Protein 7KD3 (pdb70)

Foldseek 3Di:
DDVVVVVVCVQQVPPCSLVVLVVLVVHKDFLVVVCVVVVPDDSVVVVVSVVSNVVVQQKDWDWDVDVPITIIIHGDPNVVVCVVVSVVCCVVVVVVVDD/DVCPVVVVVCVQQVPVCRLVLLVVQVVHKAFLVVSCVVPDPADSVRSVVSLVSNVVVPQWDFPVDTTIIHGDPVVNVCVVVSVVVVVVVVVVVVVD

Solvent-accessible surface area: 11214 Å² total

Radius of gyration: 18.03 Å; Cα contacts (8 Å, |Δi|>4): 237; chains: 2; bounding box: 34×42×60 Å

Secondary structure (DSSP, 8-state):
----HHHHHHHHTSTTHHHHHHHHTTSEE-HHHHHHHSTTS-HHHHHHHHHHHHHTTSEEEEEE-SSS-EEEEEE-HHHHTTHHHHHH--HHHHHHH--/--SHHHHHHHHHH-STTHHHHHHHHTT--B-HHHHHHHS-S--HHHHHHHHHHHHHHTSEE-------BEE-HHHHTTHHHHHHHHHHHHHHHHT-

Nearest PDB structures (foldseek):
  7kd3-assembly1_A  TM=1.010E+00  e=4.255E-16  Clostridioides difficile R20291
  2hzt-assembly1_B  TM=9.555E-01  e=7.968E-10  Bacillus subtilis
  4a5m-assembly1_B  TM=9.770E-01  e=1.409E-09  Bacillus subtilis
  4a5n-assembly2_D  TM=9.222E-01  e=8.489E-10  Bacillus subtilis
  5hs8-assembly1_A  TM=8.160E-01  e=9.606E-07  Bacillus subtilis subsp. subtilis str. 168

Sequence (195 aa):
NYSPIEATLALIGGKYKTLILWHLKDTILRFNELKKLIPKATPKMLTQQLRELESDGLIIRVVYPVVPPKVEYSLSDFGKSIIPILDSMDWGSDYLESLNYSCPIEATLALIGGKYKTLILWHLKDTILRFNELKKLIPKATPKMLTQQLRELESDGLIIRVPPKVEYSLSDFGKSIIPILDSMCDWGSDYLESL

B-factor: mean 80.14, std 29.88, range [31.97, 181.9]

Structure (mmCIF, N/CA/C/O backbone):
data_7KD3
#
_entry.id   7KD3
#
_cell.length_a   31.019
_cell.length_b   55.001
_cell.length_c   72.317
_cell.angle_alpha   90.000
_cell.angle_beta   96.060
_cell.angle_gamma   90.000
#
_symmetry.space_group_name_H-M   'P 1 21 1'
#
loop_
_entity.id
_entity.type
_entity.pdbx_description
1 polymer 'Putative transcriptional regulator'
2 polymer 'Putative transcriptional regulator'
3 water water
#
loop_
_atom_site.group_PDB
_atom_site.id
_atom_site.type_symbol
_atom_site.label_atom_id
_atom_site.label_alt_id
_atom_site.label_comp_id
_atom_site.label_asym_id
_atom_site.label_entity_id
_atom_site.label_seq_id
_atom_site.pdbx_PDB_ins_code
_atom_site.Cartn_x
_atom_site.Cartn_y
_atom_site.Cartn_z
_atom_site.occupancy
_atom_site.B_iso_or_equiv
_atom_site.auth_seq_id
_atom_site.auth_comp_id
_atom_site.auth_asym_id
_atom_site.auth_atom_id
_atom_site.pdbx_PDB_model_num
ATOM 1 N N . ASN A 1 14 ? 10.957 5.177 46.758 1.00 115.39 7 ASN A N 1
ATOM 2 C CA . ASN A 1 14 ? 9.636 5.418 47.327 1.00 110.40 7 ASN A CA 1
ATOM 3 C C . ASN A 1 14 ? 9.740 6.010 48.741 1.00 107.88 7 ASN A C 1
ATOM 4 O O . ASN A 1 14 ? 10.800 5.977 49.366 1.00 106.80 7 ASN A O 1
ATOM 15 N N . TYR A 1 15 ? 8.617 6.545 49.228 1.00 98.50 8 TYR A N 1
ATOM 16 C CA . TYR A 1 15 ? 8.583 7.420 50.398 1.00 99.10 8 TYR A CA 1
ATOM 17 C C . TYR A 1 15 ? 7.434 7.020 51.316 1.00 103.64 8 TYR A C 1
ATOM 18 O O . TYR A 1 15 ? 6.274 7.007 50.884 1.00 104.24 8 TYR A O 1
ATOM 36 N N . SER A 1 16 ? 7.739 6.746 52.589 1.00 115.38 9 SER A N 1
ATOM 37 C CA . SER A 1 16 ? 6.705 6.391 53.576 1.00 11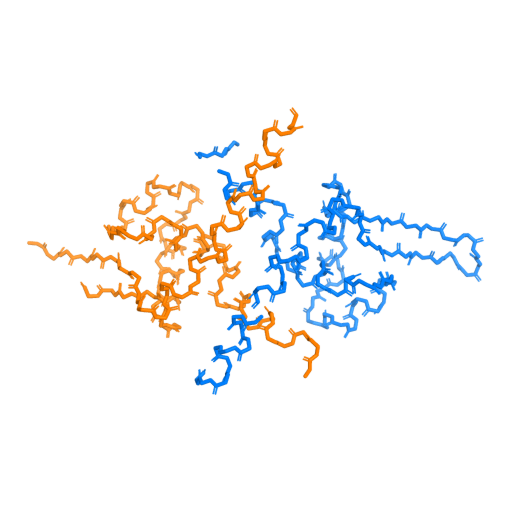6.35 9 SER A CA 1
ATOM 38 C C . SER A 1 16 ? 5.841 7.602 53.975 1.00 113.59 9 SER A C 1
ATOM 39 O O . SER A 1 16 ? 4.707 7.440 54.457 1.00 117.14 9 SER A O 1
ATOM 59 N N . PRO A 1 18 ? 5.041 12.119 52.872 1.00 57.27 11 PRO A N 1
ATOM 60 C CA . PRO A 1 18 ? 5.229 13.254 51.965 1.00 55.07 11 PRO A CA 1
ATOM 61 C C . PRO A 1 18 ? 6.480 14.112 52.164 1.00 44.08 11 PRO A C 1
ATOM 62 O O . PRO A 1 18 ? 7.046 14.596 51.167 1.00 49.19 11 PRO A O 1
ATOM 73 N N . ILE A 1 19 ? 6.878 14.358 53.414 1.00 54.27 12 ILE A N 1
ATOM 74 C CA . ILE A 1 19 ? 8.028 15.226 53.639 1.00 49.16 12 ILE A CA 1
ATOM 75 C C . ILE A 1 19 ? 9.271 14.626 53.000 1.00 45.61 12 ILE A C 1
ATOM 76 O O . ILE A 1 19 ? 10.204 15.357 52.636 1.00 43.67 12 ILE A O 1
ATOM 92 N N . GLU A 1 20 ? 9.305 13.300 52.829 1.00 55.19 13 GLU A N 1
ATOM 93 C CA . GLU A 1 20 ? 10.416 12.681 52.119 1.00 56.60 13 GLU A CA 1
ATOM 94 C C . GLU A 1 20 ? 10.472 13.152 50.671 1.00 54.59 13 GLU A C 1
ATOM 95 O O . GLU A 1 20 ? 11.569 13.338 50.120 1.00 56.32 13 GLU A O 1
ATOM 107 N N . ALA A 1 21 ? 9.309 13.389 50.050 1.00 48.79 14 ALA A N 1
ATOM 108 C CA . ALA A 1 21 ? 9.279 13.901 48.687 1.00 42.11 14 ALA A CA 1
ATOM 109 C C . ALA A 1 21 ? 9.808 15.322 48.626 1.00 39.86 14 ALA A C 1
ATOM 110 O O . ALA A 1 21 ? 10.594 15.664 47.726 1.00 40.05 14 ALA A O 1
ATOM 117 N N . THR A 1 22 ? 9.361 16.180 49.556 1.00 37.85 15 THR A N 1
ATOM 118 C CA . THR A 1 22 ? 9.933 17.518 49.650 1.00 36.96 15 THR A CA 1
ATOM 119 C C . THR A 1 22 ? 11.462 17.445 49.793 1.00 40.28 15 THR A C 1
ATOM 120 O O . THR A 1 22 ? 12.202 18.170 49.102 1.00 39.20 15 THR A O 1
ATOM 131 N N . LEU A 1 23 ? 11.961 16.584 50.696 1.00 42.67 16 LEU A N 1
ATOM 132 C CA . LEU A 1 23 ? 13.412 16.527 50.866 1.00 44.79 16 LEU A CA 1
ATOM 133 C C . LEU A 1 23 ? 14.087 16.066 49.585 1.00 44.26 16 LEU A C 1
ATOM 134 O O . LEU A 1 23 ? 15.102 16.630 49.186 1.00 43.96 16 LEU A O 1
ATOM 150 N N . ALA A 1 24 ? 13.518 15.078 48.906 1.00 47.32 17 ALA A N 1
ATOM 151 C CA . ALA A 1 24 ? 14.087 14.628 47.640 1.00 48.57 17 ALA A CA 1
ATOM 152 C C . ALA A 1 24 ? 14.097 15.733 46.583 1.00 49.32 17 ALA A C 1
ATOM 153 O O . ALA A 1 24 ? 14.927 15.700 45.659 1.00 51.37 17 ALA A O 1
ATOM 160 N N . LEU A 1 25 ? 13.199 16.717 46.694 1.00 48.77 18 LEU A N 1
ATOM 161 C CA . LEU A 1 25 ? 13.164 17.773 45.683 1.00 47.54 18 LEU A CA 1
ATOM 162 C C . LEU A 1 25 ? 14.088 18.946 45.999 1.00 46.25 18 LEU A C 1
ATOM 163 O O . LEU A 1 25 ? 14.754 19.455 45.088 1.00 46.01 18 LEU A O 1
ATOM 179 N N . ILE A 1 26 ? 14.128 19.407 47.257 1.00 40.85 19 ILE A N 1
ATOM 180 C CA . ILE A 1 26 ? 14.866 20.610 47.623 1.00 41.52 19 ILE A CA 1
ATOM 181 C C . ILE A 1 26 ? 15.891 20.384 48.741 1.00 39.26 19 ILE A C 1
ATOM 182 O O . ILE A 1 26 ? 16.452 21.354 49.256 1.00 39.73 19 ILE A O 1
ATOM 198 N N . GLY A 1 27 ? 16.092 19.150 49.186 1.00 39.34 20 GLY A N 1
ATOM 199 C CA . GLY A 1 27 ? 16.895 18.960 50.387 1.00 39.20 20 GLY A CA 1
ATOM 200 C C . GLY A 1 27 ? 18.379 18.764 50.110 1.00 40.67 20 GLY A C 1
ATOM 201 O O . GLY A 1 27 ? 19.216 18.988 50.992 1.00 40.58 20 GLY A O 1
ATOM 205 N N . GLY A 1 28 ? 18.713 18.317 48.899 1.00 43.82 21 GLY A N 1
ATOM 206 C CA . GLY A 1 28 ? 20.103 18.137 48.549 1.00 45.06 21 GLY A CA 1
ATOM 207 C C . GLY A 1 28 ? 20.876 19.433 48.654 1.00 44.21 21 GLY A C 1
ATOM 208 O O . GLY A 1 28 ? 20.323 20.538 48.609 1.00 43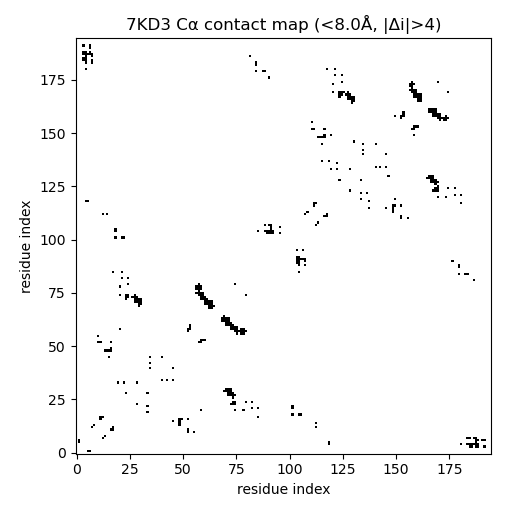.34 21 GLY A O 1
ATOM 212 N N . LYS A 1 29 ? 22.192 19.282 48.818 1.00 43.80 22 LYS A N 1
ATOM 213 C CA . LYS A 1 29 ? 23.032 20.408 49.203 1.00 41.54 22 LYS A CA 1
ATOM 214 C C . LYS A 1 29 ? 22.902 21.564 48.213 1.00 39.86 22 LYS A C 1
ATOM 215 O O . LYS A 1 29 ? 22.841 21.367 46.997 1.00 39.34 22 LYS A O 1
ATOM 234 N N . TYR A 1 30 ? 22.808 22.771 48.743 1.00 33.37 23 TYR A N 1
ATOM 235 C CA . TYR A 1 30 ? 22.687 23.997 47.961 1.00 35.57 23 TYR A CA 1
ATOM 236 C C . TYR A 1 30 ? 21.331 24.174 47.254 1.00 32.20 23 TYR A C 1
ATOM 237 O O . TYR A 1 30 ? 21.018 25.280 46.784 1.00 34.09 23 TYR A O 1
ATOM 255 N N . LYS A 1 31 ? 20.493 23.147 47.162 1.00 34.09 24 LYS A N 1
ATOM 256 C CA . LYS A 1 31 ? 19.259 23.334 46.376 1.00 37.59 24 LYS A CA 1
ATOM 257 C C . LYS A 1 31 ? 18.415 24.468 46.937 1.00 38.64 24 LYS A C 1
ATOM 258 O O . LYS A 1 31 ? 17.964 25.347 46.187 1.00 42.45 24 LYS A O 1
ATOM 277 N N . THR A 1 32 ? 18.261 24.509 48.266 1.00 37.23 25 THR A N 1
ATOM 278 C CA . THR A 1 32 ? 17.350 25.474 48.863 1.00 38.56 25 THR A CA 1
ATOM 279 C C . THR A 1 32 ? 17.898 26.891 48.797 1.00 39.78 25 THR A C 1
ATOM 280 O O . THR A 1 32 ? 17.136 27.842 48.561 1.00 39.82 25 THR A O 1
ATOM 291 N N . LEU A 1 33 ? 19.208 27.060 49.069 1.00 38.88 26 LEU A N 1
ATOM 292 C CA . LEU A 1 33 ? 19.875 28.347 48.857 1.00 38.73 26 LEU A CA 1
ATOM 293 C C . LEU A 1 33 ? 19.743 28.822 47.409 1.00 37.43 26 LEU A C 1
ATOM 294 O O . LEU A 1 33 ? 19.573 30.015 47.157 1.00 37.96 26 LEU A O 1
ATOM 310 N N . ILE A 1 34 ? 19.932 27.928 46.440 1.00 36.40 27 ILE A N 1
ATOM 311 C CA . ILE A 1 34 ? 19.766 28.334 45.041 1.00 40.14 27 ILE A CA 1
ATOM 312 C C . ILE A 1 34 ? 18.353 28.860 44.816 1.00 42.06 27 ILE A C 1
ATOM 313 O O . ILE A 1 34 ? 18.150 29.967 44.298 1.00 44.20 27 ILE A O 1
ATOM 329 N N . LEU A 1 35 ? 17.350 28.059 45.181 1.00 40.95 28 LEU A N 1
ATOM 330 C CA . LEU A 1 35 ? 15.967 28.514 45.027 1.00 42.35 28 LEU A CA 1
ATOM 331 C C . LEU A 1 35 ? 15.783 29.868 45.683 1.00 43.04 28 LEU A C 1
ATOM 332 O O . LEU A 1 35 ? 15.151 30.769 45.115 1.00 42.41 28 LEU A O 1
ATOM 348 N N . TRP A 1 36 ? 16.392 30.048 46.863 1.00 41.93 29 TRP A N 1
ATOM 349 C CA . TRP A 1 36 ? 16.227 31.306 47.584 1.00 42.05 29 TRP A CA 1
ATOM 350 C C . TRP A 1 36 ? 16.818 32.469 46.807 1.00 47.38 29 TRP A C 1
ATOM 351 O O . TRP A 1 36 ? 16.232 33.559 46.773 1.00 44.41 29 TRP A O 1
ATOM 372 N N . HIS A 1 37 ? 17.979 32.253 46.170 1.00 43.00 30 HIS A N 1
ATOM 373 C CA . HIS A 1 37 ? 18.651 33.331 45.453 1.00 61.24 30 HIS A CA 1
ATOM 374 C C . HIS A 1 37 ? 17.943 33.667 44.145 1.00 46.26 30 HIS A C 1
ATOM 375 O O . HIS A 1 37 ? 17.976 34.821 43.697 1.00 52.44 30 HIS A O 1
ATOM 389 N N . LEU A 1 38 ? 17.316 32.674 43.505 1.00 54.25 31 LEU A N 1
ATOM 390 C CA . LEU A 1 38 ? 16.540 32.949 42.306 1.00 57.31 31 LEU A CA 1
ATOM 391 C C . LEU A 1 38 ? 15.218 33.644 42.611 1.00 56.79 31 LEU A C 1
ATOM 392 O O . LEU A 1 38 ? 14.573 34.134 41.677 1.00 71.03 31 LEU A O 1
ATOM 408 N N . LYS A 1 39 ? 14.815 33.715 43.878 1.00 64.70 32 LYS A N 1
ATOM 409 C CA . LYS A 1 39 ? 13.541 34.339 44.228 1.00 58.97 32 LYS A CA 1
ATOM 410 C C . LYS A 1 39 ? 13.509 35.794 43.759 1.00 73.59 32 LYS A C 1
ATOM 411 O O . LYS A 1 39 ? 14.362 36.602 44.141 1.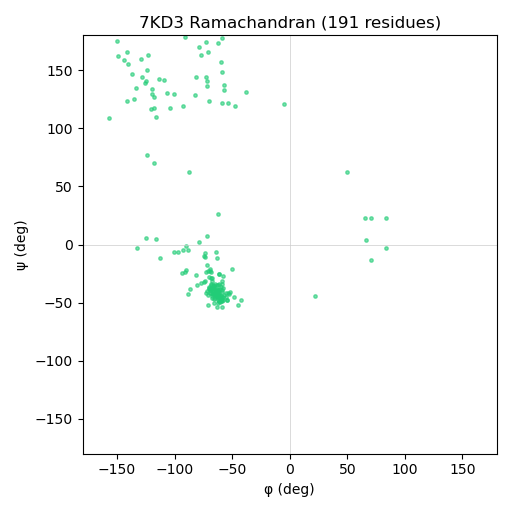00 82.10 32 LYS A O 1
ATOM 430 N N . ASP A 1 40 ? 12.529 36.123 42.915 1.00 77.35 33 ASP A N 1
ATOM 431 C CA . ASP A 1 40 ? 12.337 37.461 42.352 1.00 82.57 33 ASP A CA 1
ATOM 432 C C . ASP A 1 40 ? 13.466 37.908 41.424 1.00 83.80 33 ASP A C 1
ATOM 433 O O . ASP A 1 40 ? 13.646 39.109 41.215 1.00 88.23 33 ASP A O 1
ATOM 442 N N . THR A 1 41 ? 14.234 36.986 40.842 1.00 79.65 34 THR A N 1
ATOM 443 C CA . THR A 1 41 ? 15.358 37.376 40.004 1.00 80.42 34 THR A CA 1
ATOM 444 C C . THR A 1 41 ? 15.597 36.334 38.918 1.00 75.99 34 THR A C 1
ATOM 445 O O . THR A 1 41 ? 14.947 35.284 38.869 1.00 71.89 34 THR A O 1
ATOM 456 N N . ILE A 1 42 ? 16.545 36.652 38.040 1.00 64.66 35 ILE A N 1
ATOM 457 C CA . ILE A 1 42 ? 17.165 35.695 37.135 1.00 62.99 35 ILE A CA 1
ATOM 458 C C . ILE A 1 42 ? 18.668 35.787 37.347 1.00 55.60 35 ILE A C 1
ATOM 459 O O . ILE A 1 42 ? 19.215 36.888 37.466 1.00 59.90 35 ILE A O 1
ATOM 475 N N . LEU A 1 43 ? 19.340 34.649 37.352 1.00 63.81 36 LEU A N 1
ATOM 476 C CA . LEU A 1 43 ? 20.762 34.634 37.631 1.00 58.46 36 LEU A CA 1
ATOM 477 C C . LEU A 1 43 ? 21.494 33.766 36.628 1.00 60.50 36 LEU A C 1
ATOM 478 O O . LEU A 1 43 ? 21.069 32.644 36.332 1.00 58.77 36 LEU A O 1
ATOM 494 N N . ARG A 1 44 ? 22.598 34.299 36.129 1.00 60.51 37 ARG A N 1
ATOM 495 C CA . ARG A 1 44 ? 23.620 33.511 35.466 1.00 60.16 37 ARG A CA 1
ATOM 496 C C . ARG A 1 44 ? 24.388 32.645 36.470 1.00 54.86 37 ARG A C 1
ATOM 497 O O . ARG A 1 44 ? 24.307 32.813 37.694 1.00 52.08 37 ARG A O 1
ATOM 518 N N . PHE A 1 45 ? 25.120 31.685 35.908 1.00 58.89 38 PHE A N 1
ATOM 519 C CA . PHE A 1 45 ? 25.887 30.752 36.718 1.00 57.70 38 PHE A CA 1
ATOM 520 C C . PHE A 1 45 ? 27.021 31.459 37.464 1.00 58.46 38 PHE A C 1
ATOM 521 O O . PHE A 1 45 ? 27.254 31.169 38.639 1.00 56.20 38 PHE A O 1
ATOM 538 N N . ASN A 1 46 ? 27.738 32.376 36.808 1.00 59.93 39 ASN A N 1
ATOM 539 C CA . ASN A 1 46 ? 28.819 33.090 37.493 1.00 63.25 39 ASN A CA 1
ATOM 540 C C . ASN A 1 46 ? 28.300 33.848 38.704 1.00 63.76 39 ASN A C 1
ATOM 541 O O . ASN A 1 46 ? 29.004 33.968 39.727 1.00 64.33 39 ASN A O 1
ATOM 552 N N . GLU A 1 47 ? 27.045 34.320 38.638 1.00 58.44 40 GLU A N 1
ATOM 553 C CA . GLU A 1 47 ? 26.562 35.134 39.740 1.00 58.69 40 GLU A CA 1
ATOM 554 C C . GLU A 1 47 ? 26.124 34.256 40.899 1.00 54.41 40 GLU A C 1
ATOM 555 O O . GLU A 1 47 ? 26.342 34.617 42.063 1.00 56.63 40 GLU A O 1
ATOM 567 N N . LEU A 1 48 ? 25.560 33.085 40.603 1.00 57.19 41 LEU A N 1
ATOM 568 C CA . LEU A 1 48 ? 25.318 32.090 41.641 1.00 55.34 41 LEU A CA 1
ATOM 569 C C . LEU A 1 48 ? 26.631 31.637 42.299 1.00 59.85 41 LEU A C 1
ATOM 570 O O . LEU A 1 48 ? 26.732 31.597 43.526 1.00 60.77 41 LEU A O 1
ATOM 586 N N . LYS A 1 49 ? 27.646 31.292 41.498 1.00 62.89 42 LYS A N 1
ATOM 587 C CA . LYS A 1 49 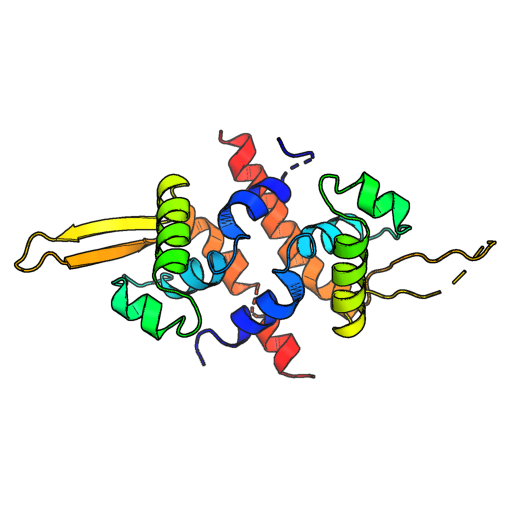? 28.969 30.991 42.048 1.00 62.70 42 LYS A CA 1
ATOM 588 C C . LYS A 1 49 ? 29.370 32.016 43.092 1.00 63.52 42 LYS A C 1
ATOM 589 O O . LYS A 1 49 ? 29.755 31.666 44.215 1.00 57.01 42 LYS A O 1
ATOM 608 N N . LYS A 1 50 ? 29.296 33.304 42.721 1.00 73.68 43 LYS A N 1
ATOM 609 C CA . LYS A 1 50 ? 29.765 34.334 43.643 1.00 77.03 43 LYS A CA 1
ATOM 610 C C . LYS A 1 50 ? 28.840 34.502 44.844 1.00 78.16 43 LYS A C 1
ATOM 611 O O . LYS A 1 50 ? 29.296 34.983 45.888 1.00 77.20 43 LYS A O 1
ATOM 630 N N . LEU A 1 51 ? 27.561 34.100 44.731 1.00 61.61 44 LEU A N 1
ATOM 631 C CA . LEU A 1 51 ? 26.701 34.068 45.909 1.00 63.50 44 LEU A CA 1
ATOM 632 C C . LEU A 1 51 ? 26.903 32.813 46.747 1.00 57.14 44 LEU A C 1
ATOM 633 O O . LEU A 1 51 ? 26.627 32.836 47.942 1.00 57.81 44 LEU A O 1
ATOM 649 N N . ILE A 1 52 ? 27.345 31.708 46.158 1.00 46.85 45 ILE A N 1
ATOM 650 C CA . ILE A 1 52 ? 27.627 30.475 46.908 1.00 46.33 45 ILE A CA 1
ATOM 651 C C . ILE A 1 52 ? 29.117 30.164 46.746 1.00 52.54 45 ILE A C 1
ATOM 652 O O . ILE A 1 52 ? 29.485 29.173 46.092 1.00 52.51 45 ILE A O 1
ATOM 668 N N . PRO A 1 53 ? 30.009 30.962 47.352 1.00 52.15 46 PRO A N 1
ATOM 669 C CA . PRO A 1 53 ? 31.428 30.917 46.953 1.00 52.82 46 PRO A CA 1
ATOM 670 C C . PRO A 1 53 ? 32.142 29.628 47.333 1.00 53.75 46 PRO A C 1
ATOM 671 O O . PRO A 1 53 ? 33.137 29.286 46.682 1.00 54.62 46 PRO A O 1
ATOM 682 N N . LYS A 1 54 ? 31.668 28.885 48.327 1.00 55.97 47 LYS A N 1
ATOM 683 C CA . LYS A 1 54 ? 32.401 27.709 48.777 1.00 58.65 47 LYS A CA 1
ATOM 684 C C . LYS A 1 54 ? 32.023 26.440 48.011 1.00 57.61 47 LYS A C 1
ATOM 685 O O . LYS A 1 54 ? 32.617 25.384 48.258 1.00 60.20 47 LYS A O 1
ATOM 704 N N . ALA A 1 55 ? 31.036 26.492 47.120 1.00 51.26 48 ALA A N 1
ATOM 705 C CA . ALA A 1 55 ? 30.669 25.311 46.359 1.00 47.11 48 ALA A CA 1
ATOM 706 C C . ALA A 1 55 ? 31.602 25.126 45.169 1.00 42.28 48 ALA A C 1
ATOM 707 O O . ALA A 1 55 ? 32.047 26.096 44.538 1.00 41.53 48 ALA A O 1
ATOM 714 N N . THR A 1 56 ? 31.906 23.887 44.849 1.00 44.31 49 THR A N 1
ATOM 715 C CA . THR A 1 56 ? 32.644 23.695 43.627 1.00 39.18 49 THR A CA 1
ATOM 716 C C . THR A 1 56 ? 31.727 23.935 42.436 1.00 48.18 49 THR A C 1
ATOM 717 O O . THR A 1 56 ? 30.517 23.642 42.498 1.00 40.50 49 THR A O 1
ATOM 728 N N . PRO A 1 57 ? 32.250 24.511 41.366 1.00 43.15 50 PRO A N 1
ATOM 729 C CA . PRO A 1 57 ? 31.423 24.719 40.187 1.00 50.34 50 PRO A CA 1
ATOM 730 C C . PRO A 1 57 ? 30.738 23.441 39.735 1.00 41.33 50 PRO A C 1
ATOM 731 O O . PRO A 1 57 ? 29.535 23.467 39.409 1.00 43.99 50 PRO A O 1
ATOM 742 N N . LYS A 1 58 ? 31.445 22.312 39.732 1.00 49.35 51 LYS A N 1
ATOM 743 C CA . LYS A 1 58 ? 30.815 21.104 39.223 1.00 50.08 51 LYS A CA 1
ATOM 744 C C . LYS A 1 58 ? 29.655 20.653 40.109 1.00 51.99 51 LYS A C 1
ATOM 745 O O . LYS A 1 58 ? 28.648 20.139 39.610 1.00 51.69 51 LYS A O 1
ATOM 764 N N . MET A 1 59 ? 29.775 20.826 41.424 1.00 47.81 52 MET A N 1
ATOM 765 C CA . MET A 1 59 ? 28.690 20.416 42.303 1.00 49.69 52 MET A CA 1
ATOM 766 C C . MET A 1 59 ? 27.506 21.363 42.153 1.00 45.72 52 MET A C 1
ATOM 767 O O . MET A 1 59 ? 26.348 20.929 42.116 1.00 44.94 52 MET A O 1
ATOM 781 N N . LEU A 1 60 ? 27.780 22.656 42.027 1.00 49.29 53 LEU A N 1
ATOM 782 C CA . LEU A 1 60 ? 26.695 23.596 41.830 1.00 48.02 53 LEU A CA 1
ATOM 783 C C . LEU A 1 60 ? 25.956 23.300 40.523 1.00 50.78 53 LEU A C 1
ATOM 784 O O . LEU A 1 60 ? 24.725 23.371 40.469 1.00 47.21 53 LEU A O 1
ATOM 800 N N . THR A 1 61 ? 26.703 22.965 39.470 1.00 42.43 54 THR A N 1
ATOM 801 C CA . THR A 1 61 ? 26.125 22.598 38.192 1.00 45.12 54 THR A CA 1
ATOM 802 C C . THR A 1 61 ? 25.297 21.329 38.302 1.00 38.35 54 THR A C 1
ATOM 803 O O . THR A 1 61 ? 24.184 21.260 37.771 1.00 38.36 54 THR A O 1
ATOM 814 N N . GLN A 1 62 ? 25.812 20.324 38.997 1.00 44.94 55 GLN A N 1
ATOM 815 C CA . GLN A 1 62 ? 25.022 19.129 39.253 1.00 44.03 55 GLN A CA 1
ATOM 816 C C . GLN A 1 62 ? 23.680 19.469 39.923 1.00 47.65 55 GLN A C 1
ATOM 817 O O . GLN A 1 62 ? 22.611 18.980 39.509 1.00 50.77 55 GLN A O 1
ATOM 831 N N . GLN A 1 63 ? 23.714 20.308 40.964 1.00 43.08 56 GLN A N 1
ATOM 832 C CA . GLN A 1 63 ? 22.477 20.614 41.684 1.00 40.88 56 GLN A CA 1
ATOM 833 C C . GLN A 1 63 ? 21.522 21.437 40.814 1.00 43.03 56 GLN A C 1
ATOM 834 O O . GLN A 1 63 ? 20.308 21.211 40.829 1.00 41.64 56 GLN A O 1
ATOM 848 N N . LEU A 1 64 ? 22.059 22.371 40.023 1.00 42.81 57 LEU A N 1
ATOM 849 C CA . LEU A 1 64 ? 21.234 23.126 39.085 1.00 45.43 57 LEU A CA 1
ATOM 850 C C . LEU A 1 64 ? 20.526 22.202 38.097 1.00 46.59 57 LEU A C 1
ATOM 851 O O . LEU A 1 64 ? 19.318 22.352 37.846 1.00 47.91 57 LEU A O 1
ATOM 867 N N . ARG A 1 65 ? 21.260 21.242 37.517 1.00 47.73 58 ARG A N 1
ATOM 868 C CA . ARG A 1 65 ? 20.616 20.358 36.552 1.00 50.38 58 ARG A CA 1
ATOM 869 C C . ARG A 1 65 ? 19.544 19.500 37.216 1.00 47.59 58 ARG A C 1
ATOM 870 O O . ARG A 1 65 ? 18.515 19.201 36.593 1.00 47.06 58 ARG A O 1
ATOM 891 N N . GLU A 1 66 ? 19.750 19.110 38.477 1.00 45.49 59 GLU A N 1
ATOM 892 C CA . GLU A 1 66 ? 18.719 18.326 39.145 1.00 44.67 59 GLU A CA 1
ATOM 893 C C . GLU A 1 66 ? 17.481 19.175 39.419 1.00 42.64 59 GLU A C 1
ATOM 894 O O . GLU A 1 66 ? 16.358 18.686 39.296 1.00 42.32 59 GLU A O 1
ATOM 906 N N . LEU A 1 67 ? 17.672 20.442 39.809 1.00 38.40 60 LEU A N 1
ATOM 907 C CA . LEU A 1 67 ? 16.538 21.325 40.009 1.00 39.24 60 LEU A CA 1
ATOM 908 C C . LEU A 1 67 ? 15.760 21.524 38.706 1.00 40.09 60 LEU A C 1
ATOM 909 O O . LEU A 1 67 ? 14.513 21.585 38.716 1.00 41.51 60 LEU A O 1
ATOM 925 N N . GLU A 1 68 ? 16.477 21.645 37.580 1.00 39.36 61 GLU A N 1
ATOM 926 C CA . GLU A 1 68 ? 15.827 21.818 36.283 1.00 42.99 61 GLU A CA 1
ATOM 927 C C . GLU A 1 68 ? 15.044 20.570 35.914 1.00 45.36 61 GLU A C 1
ATOM 928 O O . GLU A 1 68 ? 13.883 20.638 35.507 1.00 45.86 61 GLU A O 1
ATOM 940 N N . SER A 1 69 ? 15.675 19.418 36.080 1.00 49.14 62 SER A N 1
ATOM 941 C CA . SER A 1 69 ? 15.030 18.154 35.779 1.00 52.15 62 SER A CA 1
ATOM 942 C C . SER A 1 69 ? 13.769 17.947 36.615 1.00 53.03 62 SER A C 1
ATOM 943 O O . SER A 1 69 ? 12.795 17.376 36.124 1.00 54.57 62 SER A O 1
ATOM 951 N N . ASP A 1 70 ? 13.765 18.389 37.889 1.00 48.93 63 ASP A N 1
ATOM 952 C CA . ASP A 1 70 ? 12.565 18.290 38.738 1.00 48.64 63 ASP A CA 1
ATOM 953 C C . ASP A 1 70 ? 11.528 19.386 38.455 1.00 47.09 63 ASP A C 1
ATOM 954 O O . ASP A 1 70 ? 10.544 19.471 39.166 1.00 43.23 63 ASP A O 1
ATOM 963 N N . GLY A 1 71 ? 11.765 20.264 37.489 1.00 41.44 64 GLY A N 1
ATOM 964 C CA . GLY A 1 71 ? 10.859 21.348 37.177 1.00 41.24 64 GLY A CA 1
ATOM 965 C C . GLY A 1 71 ? 10.758 22.465 38.179 1.00 37.79 64 GLY A C 1
ATOM 966 O O . GLY A 1 71 ? 9.737 23.182 38.193 1.00 37.75 64 GLY A O 1
ATOM 970 N N . LEU A 1 72 ? 11.785 22.657 39.022 1.00 35.10 65 LEU A N 1
ATOM 971 C CA . LEU A 1 72 ? 11.757 23.731 40.000 1.00 35.41 65 LEU A CA 1
ATOM 972 C C . LEU A 1 72 ? 12.354 25.021 39.460 1.00 37.44 65 LEU A C 1
ATOM 973 O O . LEU A 1 72 ? 12.045 26.098 39.983 1.00 39.37 65 LEU A O 1
ATOM 989 N N . ILE A 1 73 ? 13.204 24.953 38.429 1.00 43.20 66 ILE A N 1
ATOM 990 C CA . ILE A 1 73 ? 13.820 26.149 37.862 1.00 41.39 66 ILE A CA 1
ATOM 991 C C . ILE A 1 73 ? 13.864 25.996 36.351 1.00 45.12 66 ILE A C 1
ATOM 992 O O . ILE A 1 73 ? 13.924 24.886 35.828 1.00 42.93 66 ILE A O 1
ATOM 1008 N N . ILE A 1 74 ? 13.910 27.145 35.665 1.00 45.70 67 ILE A N 1
ATOM 1009 C CA . ILE A 1 74 ? 13.980 27.242 34.209 1.00 51.93 67 ILE A CA 1
ATOM 1010 C C . ILE A 1 74 ? 15.370 27.728 33.819 1.00 50.18 67 ILE A C 1
ATOM 1011 O O . ILE A 1 74 ? 15.937 28.599 34.487 1.00 49.52 67 ILE A O 1
ATOM 1027 N N . ARG A 1 75 ? 15.904 27.176 32.732 1.00 54.07 68 ARG A N 1
ATOM 1028 C CA . ARG A 1 75 ? 17.200 27.551 32.173 1.00 57.77 68 ARG A CA 1
ATOM 1029 C C . ARG A 1 75 ? 16.973 28.040 30.752 1.00 62.28 68 ARG A C 1
ATOM 1030 O O . ARG A 1 75 ? 16.535 27.266 29.897 1.00 61.59 68 ARG A O 1
ATOM 1051 N N . VAL A 1 76 ? 17.278 29.311 30.506 1.00 59.98 69 VAL A N 1
ATOM 1052 C CA . VAL A 1 76 ? 16.976 29.991 29.251 1.00 62.06 69 VAL A CA 1
ATOM 1053 C C . VAL A 1 76 ? 18.289 30.418 28.611 1.00 61.77 69 VAL A C 1
ATOM 1054 O O . VAL A 1 76 ? 19.112 31.086 29.245 1.00 57.31 69 VAL A O 1
ATOM 1067 N N . VAL A 1 77 ? 18.484 30.040 27.358 1.00 64.81 70 VAL A N 1
ATOM 1068 C CA . VAL A 1 77 ? 19.694 30.378 26.629 1.00 62.80 70 VAL A CA 1
ATOM 1069 C C . VAL A 1 77 ? 19.359 31.505 25.663 1.00 72.34 70 VAL A C 1
ATOM 1070 O O . VAL A 1 77 ? 18.509 31.350 24.783 1.00 75.62 70 VAL A O 1
ATOM 1083 N N . TYR A 1 78 ? 20.004 32.646 25.857 1.00 73.39 71 TYR A N 1
ATOM 1084 C CA . TYR A 1 78 ? 19.974 33.731 24.902 1.00 74.79 71 TYR A CA 1
ATOM 1085 C C . TYR A 1 78 ? 21.162 33.587 23.963 1.00 77.22 71 TYR A C 1
ATOM 1086 O O . TYR A 1 78 ? 22.305 33.586 24.432 1.00 74.19 71 TYR A O 1
ATOM 1104 N N . PRO A 1 79 ? 20.945 33.428 22.639 1.00 96.25 72 PRO A N 1
ATOM 1105 C CA . PRO A 1 79 ? 22.062 33.165 21.712 1.00 98.68 72 PRO A CA 1
ATOM 1106 C C . PRO A 1 79 ? 22.714 34.442 21.183 1.00 101.73 72 PRO A C 1
ATOM 1107 O O . PRO A 1 79 ? 22.696 34.734 19.986 1.00 106.10 72 PRO A O 1
ATOM 1118 N N . VAL A 1 80 ? 23.288 35.218 22.095 1.00 86.31 73 VAL A N 1
ATOM 1119 C CA . VAL A 1 80 ? 24.215 36.284 21.742 1.00 90.30 73 VAL A CA 1
ATOM 1120 C C . VAL A 1 80 ? 25.609 35.662 21.764 1.00 80.71 73 VAL A C 1
ATOM 1121 O O . VAL A 1 80 ? 25.751 34.469 22.055 1.00 75.83 73 VAL A O 1
ATOM 1134 N N . VAL A 1 81 ? 26.640 36.439 21.444 1.00 91.81 74 VAL A N 1
ATOM 1135 C CA . VAL A 1 81 ? 27.993 35.886 21.338 1.00 91.24 74 VAL A CA 1
ATOM 1136 C C . VAL A 1 81 ? 28.883 36.509 22.406 1.00 97.99 74 VAL A C 1
ATOM 1137 O O . VAL A 1 81 ? 29.211 37.701 22.316 1.00 100.84 74 VAL A O 1
ATOM 1150 N N . PRO A 1 82 ? 29.300 35.749 23.438 1.00 96.18 75 PRO A N 1
ATOM 1151 C CA . PRO A 1 82 ? 28.959 34.339 23.680 1.00 92.84 75 PRO A CA 1
ATOM 1152 C C . PRO A 1 82 ? 27.540 34.140 24.247 1.00 76.91 75 PRO A C 1
ATOM 1153 O O . PRO A 1 82 ? 26.944 35.102 24.737 1.00 77.11 75 PRO A O 1
ATOM 1164 N N . PRO A 1 83 ? 27.015 32.914 24.169 1.00 97.25 76 PRO A N 1
ATOM 1165 C CA . PRO A 1 83 ? 25.662 32.662 24.681 1.00 95.78 76 PRO A CA 1
ATOM 1166 C C . PRO A 1 83 ? 25.546 33.008 26.157 1.00 90.43 76 PRO A C 1
ATOM 1167 O O . PRO A 1 83 ? 26.502 32.881 26.927 1.00 94.67 76 PRO A O 1
ATOM 1178 N N . LYS A 1 84 ? 24.350 33.444 26.548 1.00 84.95 77 LYS A N 1
ATOM 1179 C CA . LYS A 1 84 ? 24.075 33.857 27.917 1.00 86.55 77 LYS A CA 1
ATOM 1180 C C . LYS A 1 84 ? 23.014 32.945 28.498 1.00 71.31 77 LYS A C 1
ATOM 1181 O O . LYS A 1 84 ? 21.882 32.914 28.002 1.00 73.35 77 LYS A O 1
ATOM 1200 N N . VAL A 1 85 ? 23.370 32.215 29.548 1.00 72.29 78 VAL A N 1
ATOM 1201 C CA . VAL A 1 85 ? 22.458 31.280 30.192 1.00 62.92 78 VAL A CA 1
ATOM 1202 C C . VAL A 1 85 ? 21.893 31.925 31.441 1.00 56.13 78 VAL A C 1
ATOM 1203 O O . VAL A 1 85 ? 22.640 32.453 32.275 1.00 54.96 78 VAL A O 1
ATOM 1216 N N . GLU A 1 86 ? 20.571 31.895 31.566 1.00 62.01 79 GLU A N 1
ATOM 1217 C CA . GLU A 1 86 ? 19.884 32.491 32.692 1.00 60.31 79 GLU A CA 1
ATOM 1218 C C . GLU A 1 86 ? 19.021 31.445 33.370 1.00 55.64 79 GLU A C 1
ATOM 1219 O O . GLU A 1 86 ? 18.533 30.506 32.743 1.00 54.76 79 GLU A O 1
ATOM 1231 N N . TYR A 1 87 ? 18.853 31.624 34.667 1.00 52.65 80 TYR A N 1
ATOM 1232 C CA . TYR A 1 87 ? 18.139 30.699 35.524 1.00 49.00 80 TYR A CA 1
ATOM 1233 C C . TYR A 1 87 ? 17.050 31.492 36.215 1.00 49.42 80 TYR A C 1
ATOM 1234 O O . TYR A 1 87 ? 17.274 32.654 36.573 1.00 52.25 80 TYR A O 1
ATOM 1252 N N . SER A 1 88 ? 15.866 30.887 36.367 1.00 44.34 81 SER A N 1
ATOM 1253 C CA . SER A 1 88 ? 14.791 31.554 37.091 1.00 44.13 81 SER A CA 1
ATOM 1254 C C . SER A 1 88 ? 13.934 30.492 37.768 1.00 43.48 81 SER A C 1
ATOM 1255 O O . SER A 1 88 ? 14.029 29.307 37.450 1.00 40.95 81 SER A O 1
ATOM 1263 N N . LEU A 1 89 ? 13.136 30.895 38.755 1.00 45.54 82 LEU A N 1
ATOM 1264 C CA . LEU A 1 89 ? 12.179 29.942 39.309 1.00 45.41 82 LEU A CA 1
ATOM 1265 C C . LEU A 1 89 ? 11.067 29.697 38.298 1.00 44.56 82 LEU A C 1
ATOM 1266 O O . LEU A 1 89 ? 10.577 30.636 37.670 1.00 45.45 82 LEU A O 1
ATOM 1282 N N . SER A 1 90 ? 10.688 28.426 38.122 1.00 43.01 83 SER A N 1
ATOM 1283 C CA . SER A 1 90 ? 9.413 28.084 37.483 1.00 44.68 83 SER A CA 1
ATOM 1284 C C . SER A 1 90 ? 8.259 28.399 38.429 1.00 43.30 83 SER A C 1
ATOM 1285 O O . SER A 1 90 ? 8.464 28.728 39.605 1.00 44.85 83 SER A O 1
ATOM 1293 N N . ASP A 1 91 ? 7.016 28.249 37.922 1.00 49.50 84 ASP A N 1
ATOM 1294 C CA . ASP A 1 91 ? 5.846 28.406 38.786 1.00 76.58 84 ASP A CA 1
ATOM 1295 C C . ASP A 1 91 ? 5.841 27.360 39.886 1.00 43.24 84 ASP A C 1
ATOM 1296 O O . ASP A 1 91 ? 5.554 27.657 41.057 1.00 41.36 84 ASP A O 1
ATOM 1305 N N . PHE A 1 92 ? 6.223 26.132 39.552 1.00 44.80 85 PHE A N 1
ATOM 1306 C CA . PHE A 1 92 ? 6.409 25.116 40.586 1.00 50.67 85 PHE A CA 1
ATOM 1307 C C . PHE A 1 92 ? 7.471 25.564 41.609 1.00 40.22 85 PHE A C 1
ATOM 1308 O O . PHE A 1 92 ? 7.243 25.528 42.831 1.00 40.67 85 PHE A O 1
ATOM 1325 N N . GLY A 1 93 ? 8.637 26.038 41.150 1.00 38.78 86 GLY A N 1
ATOM 1326 C CA . GLY A 1 93 ? 9.603 26.576 42.108 1.00 42.01 86 GLY A CA 1
ATOM 1327 C C . GLY A 1 93 ? 9.072 27.736 42.938 1.00 43.29 86 GLY A C 1
ATOM 1328 O O . GLY A 1 93 ? 9.432 27.889 44.125 1.00 38.75 86 GLY A O 1
ATOM 1332 N N . LYS A 1 94 ? 8.214 28.567 42.344 1.00 49.13 87 LYS A N 1
ATOM 1333 C CA . LYS A 1 94 ? 7.671 29.698 43.087 1.00 51.19 87 LYS A CA 1
ATOM 1334 C C . LYS A 1 94 ? 6.707 29.244 44.174 1.00 49.48 87 LYS A C 1
ATOM 1335 O O . LYS A 1 94 ? 6.598 29.902 45.214 1.00 47.44 87 LYS A O 1
ATOM 1354 N N . SER A 1 95 ? 6.050 28.101 43.991 1.00 48.20 88 SER A N 1
ATOM 1355 C CA . SER A 1 95 ? 5.167 27.624 45.047 1.00 46.16 88 SER A CA 1
ATOM 1356 C C . SER A 1 95 ? 5.880 27.292 46.361 1.00 45.81 88 SER A C 1
ATOM 1357 O O . SER A 1 95 ? 5.183 27.071 47.361 1.00 46.98 88 SER A O 1
ATOM 1365 N N . ILE A 1 96 ? 7.228 27.224 46.399 1.00 50.45 89 ILE A N 1
ATOM 1366 C CA . ILE A 1 96 ? 7.945 26.902 47.649 1.00 47.99 89 ILE A CA 1
ATOM 1367 C C . ILE A 1 96 ? 8.444 28.138 48.402 1.00 52.07 89 ILE A C 1
ATOM 1368 O O . ILE A 1 96 ? 8.919 28.011 49.545 1.00 47.04 89 ILE A O 1
ATOM 1384 N N . ILE A 1 97 ? 8.317 29.322 47.816 1.00 47.91 90 ILE A N 1
ATOM 1385 C CA . ILE A 1 97 ? 8.778 30.599 48.347 1.00 48.31 90 ILE A CA 1
ATOM 1386 C C . ILE A 1 97 ? 8.237 30.855 49.748 1.00 49.83 90 ILE A C 1
ATOM 1387 O O . ILE A 1 97 ? 8.980 31.372 50.586 1.00 45.48 90 ILE A O 1
ATOM 1403 N N . PRO A 1 98 ? 6.965 30.557 50.049 1.00 49.16 91 PRO A N 1
ATOM 1404 C CA . PRO A 1 98 ? 6.470 30.832 51.411 1.00 50.73 91 PRO A CA 1
ATOM 1405 C C . PRO A 1 98 ? 7.148 29.992 52.476 1.00 49.65 91 PRO A C 1
ATOM 1406 O O . PRO A 1 98 ? 7.395 30.484 53.584 1.00 50.70 91 PRO A O 1
ATOM 1417 N N . ILE A 1 99 ? 7.479 28.739 52.162 1.00 49.10 92 ILE A N 1
ATOM 1418 C CA . ILE A 1 99 ? 8.271 27.920 53.062 1.00 51.79 92 ILE A CA 1
ATOM 1419 C C . ILE A 1 99 ? 9.676 28.495 53.230 1.00 45.62 92 ILE A C 1
ATOM 1420 O O . ILE A 1 99 ? 10.244 28.469 54.332 1.00 45.20 92 ILE A O 1
ATOM 1436 N N . LEU A 1 100 ? 10.271 29.006 52.146 1.00 66.09 93 LEU A N 1
ATOM 1437 C CA . LEU A 1 100 ? 11.597 29.605 52.271 1.00 64.98 93 LEU A CA 1
ATOM 1438 C C . LEU A 1 100 ? 11.539 30.896 53.079 1.00 67.32 93 LEU A C 1
ATOM 1439 O O . LEU A 1 100 ? 12.468 31.193 53.840 1.00 67.06 93 LEU A O 1
ATOM 1455 N N . ASP A 1 101 ? 10.445 31.655 52.945 1.00 62.84 94 ASP A N 1
ATOM 1456 C CA . ASP A 1 101 ? 10.250 32.854 53.761 1.00 67.33 94 ASP A CA 1
ATOM 1457 C C . ASP A 1 101 ? 10.135 32.498 55.239 1.00 61.51 94 ASP A C 1
ATOM 1458 O O . ASP A 1 101 ? 10.697 33.186 56.100 1.00 59.35 94 ASP A O 1
ATOM 1467 N N . SER A 1 102 ? 9.386 31.434 55.549 1.00 57.75 95 SER A N 1
ATOM 1468 C CA . SER A 1 102 ? 9.309 30.961 56.926 1.00 54.41 95 SER A CA 1
ATOM 1469 C C . SER A 1 102 ? 10.677 30.498 57.429 1.00 55.21 95 SER A C 1
ATOM 1470 O O . SER A 1 102 ? 11.037 30.749 58.583 1.00 54.20 95 SER A O 1
ATOM 1478 N N . MET A 1 103 ? 11.435 29.789 56.596 1.00 51.96 96 MET A N 1
ATOM 1479 C CA . MET A 1 103 ? 12.766 29.321 57.013 1.00 53.31 96 MET A CA 1
ATOM 1480 C C . MET A 1 103 ? 13.652 30.532 57.304 1.00 55.43 96 MET A C 1
ATOM 1481 O O . MET A 1 103 ? 14.428 30.524 58.257 1.00 56.17 96 MET A O 1
ATOM 1507 N N . ASP A 1 105 ? 12.644 33.604 58.280 1.00 72.49 98 ASP A N 1
ATOM 1508 C CA . ASP A 1 105 ? 12.205 34.196 59.549 1.00 73.92 98 ASP A CA 1
ATOM 1509 C C . ASP A 1 105 ? 12.702 33.391 60.757 1.00 73.49 98 ASP A C 1
ATOM 1510 O O . ASP A 1 105 ? 13.174 33.959 61.756 1.00 73.54 98 ASP A O 1
ATOM 1519 N N . TRP A 1 106 ? 12.583 32.062 60.671 1.00 62.39 99 TRP A N 1
ATOM 1520 C CA . TRP A 1 106 ? 13.040 31.202 61.759 1.00 63.45 99 TRP A CA 1
ATOM 1521 C C . TRP A 1 106 ? 14.533 31.376 61.995 1.00 65.24 99 TRP A C 1
ATOM 1522 O O . TRP A 1 106 ? 14.973 31.564 63.133 1.00 68.19 99 TRP A O 1
ATOM 1543 N N . GLY A 1 107 ? 15.328 31.305 60.923 1.00 64.09 100 GLY A N 1
ATOM 1544 C CA . GLY A 1 107 ? 16.758 31.528 61.051 1.00 63.12 100 GLY A CA 1
ATOM 1545 C C . GLY A 1 107 ? 17.090 32.899 61.612 1.00 73.95 100 GLY A C 1
ATOM 1546 O O . GLY A 1 107 ? 17.997 33.041 62.429 1.00 69.43 100 GLY A O 1
ATOM 1550 N N . SER A 1 108 ? 16.344 33.925 61.193 1.00 65.53 101 SER A N 1
ATOM 1551 C CA . SER A 1 108 ? 16.565 35.271 61.716 1.00 72.92 101 SER A CA 1
ATOM 1552 C C . SER A 1 108 ? 16.318 35.329 63.223 1.00 79.33 101 SER A C 1
ATOM 1553 O O . SER A 1 108 ? 17.102 35.935 63.964 1.00 79.48 101 SER A O 1
ATOM 1561 N N . ASP A 1 109 ? 15.231 34.701 63.692 1.00 75.55 102 ASP A N 1
ATOM 1562 C CA . ASP A 1 109 ? 14.927 34.669 65.121 1.00 79.84 102 ASP A CA 1
ATOM 1563 C C . ASP A 1 109 ? 15.967 33.866 65.893 1.00 70.18 102 ASP A C 1
ATOM 1564 O O . ASP A 1 109 ? 16.296 34.206 67.034 1.00 71.38 102 ASP A O 1
ATOM 1573 N N . TYR A 1 110 ? 16.496 32.791 65.286 1.00 69.85 103 TYR A N 1
ATOM 1574 C CA . TYR A 1 110 ? 17.519 31.983 65.953 1.00 78.76 103 TYR A CA 1
ATOM 1575 C C . TYR A 1 110 ? 18.836 32.736 66.057 1.00 88.41 103 TYR A C 1
ATOM 1576 O O . TYR A 1 110 ? 19.561 32.606 67.050 1.00 90.83 103 TYR A O 1
ATOM 1594 N N . LEU A 1 111 ? 19.170 33.510 65.025 1.00 81.85 104 LEU A N 1
ATOM 1595 C CA . LEU A 1 111 ? 20.333 34.381 65.096 1.00 75.39 104 LEU A CA 1
ATOM 1596 C C . LEU A 1 111 ? 20.171 35.417 66.199 1.00 91.82 104 LEU A C 1
ATOM 1597 O O . LEU A 1 111 ? 21.059 35.575 67.045 1.00 80.03 104 LEU A O 1
ATOM 1613 N N . GLU A 1 112 ? 19.026 36.114 66.224 1.00 114.14 105 GLU A N 1
ATOM 1614 C CA . GLU A 1 112 ? 18.839 37.199 67.183 1.00 125.86 105 GLU A CA 1
ATOM 1615 C C . GLU A 1 112 ? 19.179 36.792 68.610 1.00 127.97 105 GLU A C 1
ATOM 1616 O O . GLU A 1 112 ? 19.458 37.664 69.441 1.00 132.72 105 GLU A O 1
ATOM 1628 N N . SER A 1 113 ? 19.170 35.498 68.919 1.00 137.61 106 SER A N 1
ATOM 1629 C CA . SER A 1 113 ? 19.602 35.019 70.227 1.00 141.93 106 SER A CA 1
ATOM 1630 C C . SER A 1 113 ? 20.380 33.728 70.047 1.00 141.28 106 SER A C 1
ATOM 1631 O O . SER A 1 113 ? 19.855 32.757 69.495 1.00 140.62 106 SER A O 1
ATOM 1639 N N . LEU A 1 114 ? 21.613 33.719 70.538 1.00 110.47 107 LEU A N 1
ATOM 1640 C CA . LEU A 1 114 ? 22.526 32.600 70.358 1.00 123.08 107 LEU A CA 1
ATOM 1641 C C . LEU A 1 114 ? 22.520 32.102 68.920 1.00 104.40 107 LEU A C 1
ATOM 1642 O O . LEU A 1 114 ? 23.392 31.333 68.522 1.00 96.98 107 LEU A O 1
ATOM 1658 N N . ASN B 2 14 ? 22.064 41.104 55.928 1.00 104.41 7 ASN B N 1
ATOM 1659 C CA . ASN B 2 14 ? 22.383 40.335 54.724 1.00 99.01 7 ASN B CA 1
ATOM 1660 C C . ASN B 2 14 ? 21.147 39.589 54.170 1.00 94.09 7 ASN B C 1
ATOM 1661 O O . ASN B 2 14 ? 20.228 39.231 54.916 1.00 92.56 7 ASN B O 1
ATOM 1671 N N . TYR B 2 15 ? 21.131 39.350 52.852 1.00 109.90 8 TYR B N 1
ATOM 1672 C CA . TYR B 2 15 ? 19.942 38.793 52.209 1.00 108.61 8 TYR B CA 1
ATOM 1673 C C . TYR B 2 15 ? 19.732 37.327 52.578 1.00 103.49 8 TYR B C 1
ATOM 1674 O O . TYR B 2 15 ? 18.600 36.908 52.858 1.00 99.73 8 TYR B O 1
ATOM 1692 N N . SER B 2 16 ? 20.803 36.530 52.581 1.00 95.27 9 SER B N 1
ATOM 1693 C CA . SER B 2 16 ? 20.670 35.083 52.704 1.00 84.47 9 SER B CA 1
ATOM 1694 C C . SER B 2 16 ? 21.295 34.500 53.967 1.00 77.07 9 SER B C 1
ATOM 1695 O O . SER B 2 16 ? 21.303 33.275 54.123 1.00 63.13 9 SER B O 1
ATOM 1703 N N . CYS B 2 17 ? 21.804 35.326 54.881 1.00 89.57 10 CYS B N 1
ATOM 1704 C CA . CYS B 2 17 ? 22.491 34.752 56.047 1.00 88.07 10 CYS B CA 1
ATOM 1705 C C . CYS B 2 17 ? 21.504 34.013 56.927 1.00 77.40 10 CYS B C 1
ATOM 1706 O O . CYS B 2 17 ? 21.811 32.872 57.363 1.00 75.07 10 CYS B O 1
ATOM 1714 N N . PRO B 2 18 ? 20.317 34.542 57.230 1.00 78.67 11 PRO B N 1
ATOM 1715 C CA . PRO B 2 18 ? 19.366 33.818 58.090 1.00 78.02 11 PRO B CA 1
ATOM 1716 C C . PRO B 2 18 ? 18.954 32.436 57.572 1.00 64.75 11 PRO B C 1
ATOM 1717 O O . PRO B 2 18 ? 18.952 31.452 58.344 1.00 65.77 11 PRO B O 1
ATOM 1728 N N . ILE B 2 19 ? 18.590 32.328 56.287 1.00 61.41 12 ILE B N 1
ATOM 1729 C CA . ILE B 2 19 ? 18.190 31.028 55.753 1.00 57.56 12 ILE B CA 1
ATOM 1730 C C . ILE B 2 19 ? 19.395 30.091 55.693 1.00 52.19 12 ILE B C 1
ATOM 1731 O O . ILE B 2 19 ? 19.252 28.869 55.845 1.00 49.99 12 ILE B O 1
ATOM 1747 N N . GLU B 2 20 ? 20.604 30.640 55.538 1.00 62.93 13 GLU B N 1
ATOM 1748 C CA . GLU B 2 20 ? 21.814 29.813 55.611 1.00 63.81 13 GLU B CA 1
ATOM 1749 C C . GLU B 2 20 ? 22.018 29.250 57.015 1.00 63.75 13 GLU B C 1
ATOM 1750 O O . GLU B 2 20 ? 22.445 28.099 57.175 1.00 64.55 13 GLU B O 1
ATOM 1762 N N . ALA B 2 21 ? 21.684 30.030 58.046 1.00 69.23 14 ALA B N 1
ATOM 1763 C CA . ALA B 2 21 ? 21.699 29.499 59.405 1.00 68.50 14 ALA B CA 1
ATOM 1764 C C . ALA B 2 21 ? 20.688 28.368 59.564 1.00 66.84 14 ALA B C 1
ATOM 1765 O O . ALA B 2 21 ? 21.030 27.276 60.049 1.00 63.99 14 ALA B O 1
ATOM 1772 N N . THR B 2 22 ? 19.418 28.630 59.199 1.00 58.26 15 THR B N 1
ATOM 1773 C CA . THR B 2 22 ? 18.414 27.575 59.281 1.00 57.18 15 THR B CA 1
ATOM 1774 C C . THR B 2 22 ? 18.955 26.303 58.634 1.00 52.78 15 THR B C 1
ATOM 1775 O O . THR B 2 22 ? 18.888 25.213 59.216 1.00 54.46 15 THR B O 1
ATOM 1786 N N . LEU B 2 23 ? 19.574 26.437 57.464 1.00 59.15 16 LEU B N 1
ATOM 1787 C CA . LEU B 2 23 ? 20.015 25.248 56.745 1.00 59.36 16 LEU B CA 1
ATOM 1788 C C . LEU B 2 23 ? 21.177 24.575 57.462 1.00 57.01 16 LEU B C 1
ATOM 1789 O O . LEU B 2 23 ? 21.246 23.344 57.514 1.00 55.91 16 LEU B O 1
ATOM 1805 N N . ALA B 2 24 ? 22.078 25.358 58.061 1.00 59.96 17 ALA B N 1
ATOM 1806 C CA . ALA B 2 24 ? 23.126 24.748 58.887 1.00 57.19 17 ALA B CA 1
ATOM 1807 C C . ALA B 2 24 ? 22.503 23.868 59.958 1.00 58.32 17 ALA B C 1
ATOM 1808 O O . ALA B 2 24 ? 22.942 22.739 60.195 1.00 54.03 17 ALA B O 1
ATOM 1815 N N . LEU B 2 25 ? 21.434 24.346 60.567 1.00 59.55 18 LEU B N 1
ATOM 1816 C CA . LEU B 2 25 ? 20.841 23.621 61.680 1.00 63.21 18 LEU B CA 1
ATOM 1817 C C . LEU B 2 25 ? 20.000 22.410 61.249 1.00 59.04 18 LEU B C 1
ATOM 1818 O O . LEU B 2 25 ? 19.955 21.409 61.977 1.00 58.22 18 LEU B O 1
ATOM 1834 N N . ILE B 2 26 ? 19.318 22.435 60.101 1.00 62.34 19 ILE B N 1
ATOM 1835 C CA . ILE B 2 26 ? 18.380 21.357 59.795 1.00 62.07 19 ILE B CA 1
ATOM 1836 C C . ILE B 2 26 ? 18.522 20.785 58.393 1.00 72.63 19 ILE B C 1
ATOM 1837 O O . ILE B 2 26 ? 17.846 19.808 58.071 1.00 67.57 19 ILE B O 1
ATOM 1853 N N . GLY B 2 27 ? 19.402 21.329 57.559 1.00 61.45 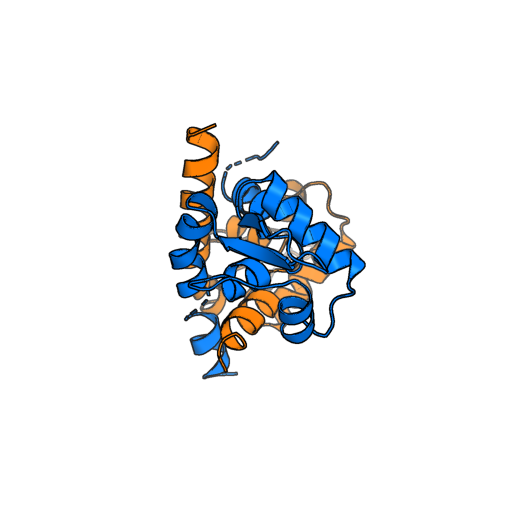20 GLY B N 1
ATOM 1854 C CA . GLY B 2 27 ? 19.574 20.808 56.216 1.00 77.22 20 GLY B CA 1
ATOM 1855 C C . GLY B 2 27 ? 20.333 19.500 56.144 1.00 56.90 20 GLY B C 1
ATOM 1856 O O . GLY B 2 27 ? 20.384 18.893 55.067 1.00 67.20 20 GLY B O 1
ATOM 1860 N N . GLY B 2 28 ? 20.929 19.059 57.250 1.00 87.45 21 GLY B N 1
ATOM 1861 C CA . GLY B 2 28 ? 21.811 17.904 57.203 1.00 91.90 21 GLY B CA 1
ATOM 1862 C C . GLY B 2 28 ? 21.052 16.604 56.992 1.00 95.07 21 GLY B C 1
ATOM 1863 O O . GLY B 2 28 ? 19.989 16.377 57.573 1.00 96.20 21 GLY B O 1
ATOM 1867 N N . LYS B 2 29 ? 21.641 15.724 56.169 1.00 89.23 22 LYS B N 1
ATOM 1868 C CA . LYS B 2 29 ? 20.992 14.485 55.736 1.00 86.71 22 LYS B CA 1
ATOM 1869 C C . LYS B 2 29 ? 20.382 13.757 56.924 1.00 80.57 22 LYS B C 1
ATOM 1870 O O . LYS B 2 29 ? 21.085 13.391 57.872 1.00 78.52 22 LYS B O 1
ATOM 1889 N N . TYR B 2 30 ? 19.067 13.570 56.872 1.00 71.88 23 TYR B N 1
ATOM 1890 C CA . TYR B 2 30 ? 18.264 12.878 57.863 1.00 66.79 23 TYR B CA 1
ATOM 1891 C C . TYR B 2 30 ? 17.880 13.800 59.029 1.00 59.52 23 TYR B C 1
ATOM 1892 O O . TYR B 2 30 ? 17.117 13.358 59.904 1.00 59.00 23 TYR B O 1
ATOM 1910 N N . LYS B 2 31 ? 18.334 15.056 59.075 1.00 62.18 24 LYS B N 1
ATOM 1911 C CA . LYS B 2 31 ? 17.988 15.897 60.221 1.00 58.75 24 LYS B CA 1
ATOM 1912 C C . LYS B 2 31 ? 16.516 16.296 60.193 1.00 56.58 24 LYS B C 1
ATOM 1913 O O . LYS B 2 31 ? 15.791 16.118 61.184 1.00 55.20 24 LYS B O 1
ATOM 1932 N N . THR B 2 32 ? 16.046 16.846 59.075 1.00 51.73 25 THR B N 1
ATOM 1933 C CA . THR B 2 32 ? 14.635 17.220 59.019 1.00 51.54 25 THR B CA 1
ATOM 1934 C C . THR B 2 32 ? 13.749 15.997 59.223 1.00 46.69 25 THR B C 1
ATOM 1935 O O . THR B 2 32 ? 12.740 16.066 59.926 1.00 47.65 25 THR B O 1
ATOM 1946 N N . LEU B 2 33 ? 14.132 14.850 58.669 1.00 51.74 26 LEU B N 1
ATOM 1947 C CA . LEU B 2 33 ? 13.383 13.626 58.952 1.00 52.71 26 LEU B CA 1
ATOM 1948 C C . LEU B 2 33 ? 13.420 13.272 60.435 1.00 56.37 26 LEU B C 1
ATOM 1949 O O . LEU B 2 33 ? 12.396 12.865 61.007 1.00 58.46 26 LEU B O 1
ATOM 1965 N N . ILE B 2 34 ? 14.596 13.404 61.079 1.00 53.50 27 ILE B N 1
ATOM 1966 C CA . ILE B 2 34 ? 14.696 13.072 62.498 1.00 54.66 27 ILE B CA 1
ATOM 1967 C C . ILE B 2 34 ? 13.747 13.939 63.308 1.00 49.78 27 ILE B C 1
ATOM 1968 O O . ILE B 2 34 ? 13.067 13.461 64.219 1.00 50.95 27 ILE B O 1
ATOM 1984 N N . LEU B 2 35 ? 13.737 15.242 63.031 1.00 50.45 28 LEU B N 1
ATOM 1985 C CA . LEU B 2 35 ? 12.835 16.137 63.755 1.00 50.65 28 LEU B CA 1
ATOM 1986 C C . LEU B 2 35 ? 11.370 15.826 63.439 1.00 56.78 28 LEU B C 1
ATOM 1987 O O . LEU B 2 35 ? 10.502 15.906 64.321 1.00 56.91 28 LEU B O 1
ATOM 2003 N N . TRP B 2 36 ? 11.074 15.475 62.183 1.00 57.15 29 TRP B N 1
ATOM 2004 C CA . TRP B 2 36 ? 9.697 15.149 61.829 1.00 60.91 29 TRP B CA 1
ATOM 2005 C C . TRP B 2 36 ? 9.207 13.971 62.657 1.00 63.74 29 TRP B C 1
ATOM 2006 O O . TRP B 2 36 ? 8.132 14.024 63.262 1.00 63.63 29 TRP B O 1
ATOM 2027 N N . HIS B 2 37 ? 9.999 12.902 62.716 1.00 67.14 30 HIS B N 1
ATOM 2028 C CA . HIS B 2 37 ? 9.540 11.718 63.430 1.00 73.54 30 HIS B CA 1
ATOM 2029 C C . HIS B 2 37 ? 9.536 11.931 64.928 1.00 86.47 30 HIS B C 1
ATOM 2030 O O . HIS B 2 37 ? 8.859 11.189 65.644 1.00 88.16 30 HIS B O 1
ATOM 2044 N N . LEU B 2 38 ? 10.239 12.945 65.413 1.00 73.53 31 LEU B N 1
ATOM 2045 C CA . LEU B 2 38 ? 10.296 13.215 66.838 1.00 87.27 31 LEU B CA 1
ATOM 2046 C C . LEU B 2 38 ? 9.236 14.202 67.301 1.00 87.67 31 LEU B C 1
ATOM 2047 O O . LEU B 2 38 ? 9.111 14.425 68.504 1.0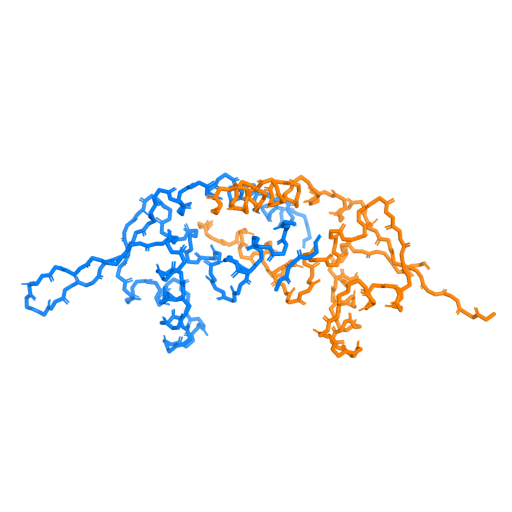0 86.14 31 LEU B O 1
ATOM 2063 N N . LYS B 2 39 ? 8.454 14.785 66.408 1.00 74.17 32 LYS B N 1
ATOM 2064 C CA . LYS B 2 39 ? 7.475 15.767 66.857 1.00 73.69 32 LYS B CA 1
ATOM 2065 C C . LYS B 2 39 ? 6.367 15.056 67.628 1.00 79.98 32 LYS B C 1
ATOM 2066 O O . LYS B 2 39 ? 5.776 14.091 67.134 1.00 76.45 32 LYS B O 1
ATOM 2085 N N . ASP B 2 40 ? 6.142 15.484 68.869 1.00 128.81 33 ASP B N 1
ATOM 2086 C CA . ASP B 2 40 ? 5.119 14.967 69.771 1.00 136.48 33 ASP B CA 1
ATOM 2087 C C . ASP B 2 40 ? 5.362 13.523 70.208 1.00 139.64 33 ASP B C 1
ATOM 2088 O O . ASP B 2 40 ? 4.519 12.951 70.907 1.00 145.69 33 ASP B O 1
ATOM 2097 N N . THR B 2 41 ? 6.472 12.910 69.822 1.00 120.14 34 THR B N 1
ATOM 2098 C CA . THR B 2 41 ? 6.846 11.611 70.352 1.00 126.84 34 THR B CA 1
ATOM 2099 C C . THR B 2 41 ? 8.350 11.589 70.565 1.00 119.11 34 THR B C 1
ATOM 2100 O O . THR B 2 41 ? 9.094 12.444 70.068 1.00 86.23 34 THR B O 1
ATOM 2111 N N . ILE B 2 42 ? 8.801 10.590 71.304 1.00 105.58 35 ILE B N 1
ATOM 2112 C CA . ILE B 2 42 ? 10.217 10.457 71.611 1.00 92.84 35 ILE B CA 1
ATOM 2113 C C . ILE B 2 42 ? 10.594 8.990 71.453 1.00 85.68 35 ILE B C 1
ATOM 2114 O O . ILE B 2 42 ? 9.774 8.092 71.666 1.00 91.07 35 ILE B O 1
ATOM 2130 N N . LEU B 2 43 ? 11.836 8.755 71.022 1.00 103.43 36 LEU B N 1
ATOM 2131 C CA . LEU B 2 43 ? 12.211 7.476 70.438 1.00 105.19 36 LEU B CA 1
ATOM 2132 C C . LEU B 2 43 ? 13.631 7.097 70.829 1.00 105.69 36 LEU B C 1
ATOM 2133 O O . LEU B 2 43 ? 14.446 7.948 71.190 1.00 102.38 36 LEU B O 1
ATOM 2149 N N . ARG B 2 44 ? 13.918 5.797 70.728 1.00 146.21 37 ARG B N 1
ATOM 2150 C CA . ARG B 2 44 ? 15.257 5.268 70.918 1.00 119.17 37 ARG B CA 1
ATOM 2151 C C . ARG B 2 44 ? 16.092 5.487 69.664 1.00 124.76 37 ARG B C 1
ATOM 2152 O O . ARG B 2 44 ? 15.584 5.867 68.609 1.00 116.34 37 ARG B O 1
ATOM 2173 N N . PHE B 2 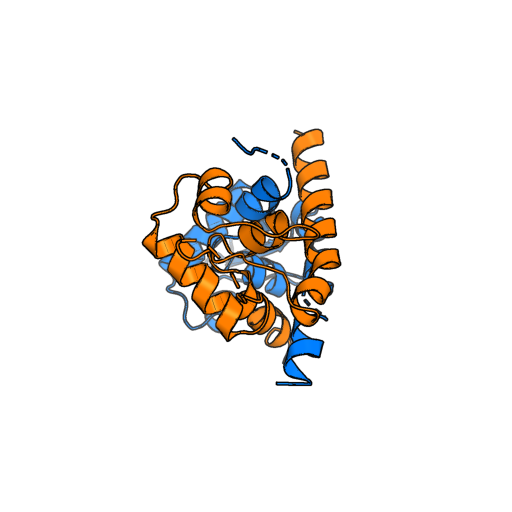45 ? 17.393 5.228 69.781 1.00 108.26 38 PHE B N 1
ATOM 2174 C CA . PHE B 2 45 ? 18.229 5.174 68.586 1.00 106.01 38 PHE B CA 1
ATOM 2175 C C . PHE B 2 45 ? 17.696 4.128 67.612 1.00 109.04 38 PHE B C 1
ATOM 2176 O O . PHE B 2 45 ? 17.569 4.386 66.403 1.00 106.59 38 PHE B O 1
ATOM 2193 N N . ASN B 2 46 ? 17.343 2.948 68.132 1.00 114.12 39 ASN B N 1
ATOM 2194 C CA . ASN B 2 46 ? 16.909 1.854 67.271 1.00 109.17 39 ASN B CA 1
ATOM 2195 C C . ASN B 2 46 ? 15.607 2.193 66.551 1.00 115.05 39 ASN B C 1
ATOM 2196 O O . ASN B 2 46 ? 15.470 1.934 65.350 1.00 110.66 39 ASN B O 1
ATOM 2207 N N . GLU B 2 47 ? 14.644 2.784 67.261 1.00 102.03 40 GLU B N 1
ATOM 2208 C CA . GLU B 2 47 ? 13.373 3.139 66.633 1.00 107.62 40 GLU B CA 1
ATOM 2209 C C . GLU B 2 47 ? 13.578 4.132 65.495 1.00 102.79 40 GLU B C 1
ATOM 2210 O O . GLU B 2 47 ? 13.043 3.960 64.391 1.00 103.13 40 GLU B O 1
ATOM 2222 N N . LEU B 2 48 ? 14.341 5.194 65.754 1.00 109.95 41 LEU B N 1
ATOM 2223 C CA . LEU B 2 48 ? 14.584 6.181 64.714 1.00 103.62 41 LEU B CA 1
ATOM 2224 C C . LEU B 2 48 ? 15.258 5.546 63.507 1.00 107.13 41 LEU B C 1
ATOM 2225 O O . LEU B 2 48 ? 14.855 5.799 62.363 1.00 95.62 41 LEU B O 1
ATOM 2241 N N . LYS B 2 49 ? 16.273 4.701 63.730 1.00 99.29 42 LYS B N 1
ATOM 2242 C CA . LYS B 2 49 ? 16.955 4.119 62.576 1.00 108.48 42 LYS B CA 1
ATOM 2243 C C . LYS B 2 49 ? 16.043 3.157 61.819 1.00 107.86 42 LYS B C 1
ATOM 2244 O O . LYS B 2 49 ? 16.180 3.014 60.596 1.00 109.62 42 LYS B O 1
ATOM 2263 N N . LYS B 2 50 ? 15.092 2.515 62.512 1.00 107.09 43 LYS B N 1
ATOM 2264 C CA . LYS B 2 50 ? 14.091 1.718 61.808 1.00 113.02 43 LYS B CA 1
ATOM 2265 C C . LYS B 2 50 ? 13.145 2.602 61.000 1.00 111.32 43 LYS B C 1
ATOM 2266 O O . LYS B 2 50 ? 12.685 2.199 59.925 1.00 112.26 43 LYS B O 1
ATOM 2285 N N . LEU B 2 51 ? 12.841 3.803 61.497 1.00 100.01 44 LEU B N 1
ATOM 2286 C CA . LEU B 2 51 ? 12.033 4.737 60.720 1.00 100.72 44 LEU B CA 1
ATOM 2287 C C . LEU B 2 51 ? 12.808 5.336 59.549 1.00 93.58 44 LEU B C 1
ATOM 2288 O O . LEU B 2 51 ? 12.183 5.769 58.575 1.00 97.81 44 LEU B O 1
ATOM 2304 N N . ILE B 2 52 ? 14.140 5.367 59.617 1.00 107.07 45 ILE B N 1
ATOM 2305 C CA . ILE B 2 52 ? 14.976 5.925 58.553 1.00 104.58 45 ILE B CA 1
ATOM 2306 C C . ILE B 2 52 ? 15.980 4.876 58.077 1.00 112.96 45 ILE B C 1
ATOM 2307 O O . ILE B 2 52 ? 17.162 4.936 58.448 1.00 108.61 45 ILE B O 1
ATOM 2323 N N . PRO B 2 53 ? 15.564 3.897 57.268 1.00 116.37 46 PRO B N 1
ATOM 2324 C CA . PRO B 2 53 ? 16.537 2.959 56.684 1.00 122.35 46 PRO B CA 1
ATOM 2325 C C . PRO B 2 53 ? 17.594 3.663 55.845 1.00 115.23 46 PRO B C 1
ATOM 2326 O O . PRO B 2 53 ? 17.542 4.885 55.668 1.00 114.67 46 PRO B O 1
ATOM 2337 N N . LYS B 2 54 ? 18.548 2.905 55.307 1.00 145.70 47 LYS B N 1
ATOM 2338 C CA . LYS B 2 54 ? 19.651 3.476 54.533 1.00 139.95 47 LYS B CA 1
ATOM 2339 C C . LYS B 2 54 ? 20.286 4.618 55.326 1.00 136.39 47 LYS B C 1
ATOM 2340 O O . LYS B 2 54 ? 20.259 5.789 54.945 1.00 132.86 47 LYS B O 1
ATOM 2359 N N . ALA B 2 55 ? 20.826 4.246 56.483 1.00 107.73 48 ALA B N 1
ATOM 2360 C CA . ALA B 2 55 ? 21.481 5.203 57.368 1.00 100.56 48 ALA B CA 1
ATOM 2361 C C . ALA B 2 55 ? 22.440 4.420 58.257 1.00 103.81 48 ALA B C 1
ATOM 2362 O O . ALA B 2 55 ? 21.999 3.663 59.127 1.00 114.68 48 ALA B O 1
ATOM 2369 N N . THR B 2 56 ? 23.739 4.584 58.023 1.00 127.72 49 THR B N 1
ATOM 2370 C CA . THR B 2 56 ? 24.722 3.914 58.856 1.00 116.28 49 THR B CA 1
ATOM 2371 C C . THR B 2 56 ? 24.485 4.327 60.304 1.00 131.68 49 THR B C 1
ATOM 2372 O O . THR B 2 56 ? 24.306 5.522 60.575 1.00 110.67 49 THR B O 1
ATOM 2383 N N . PRO B 2 57 ? 24.451 3.386 61.252 1.00 123.87 50 PRO B N 1
ATOM 2384 C CA . PRO B 2 57 ? 24.270 3.776 62.657 1.00 128.23 50 PRO B CA 1
ATOM 2385 C C . PRO B 2 57 ? 25.092 4.998 63.035 1.00 120.67 50 PRO B C 1
ATOM 2386 O O . PRO B 2 57 ? 24.562 5.940 63.633 1.00 124.50 50 PRO B O 1
ATOM 2397 N N . LYS B 2 58 ? 26.377 5.012 62.670 1.00 128.46 51 LYS B N 1
ATOM 2398 C CA . LYS B 2 58 ? 27.216 6.147 63.034 1.00 117.94 51 LYS B CA 1
ATOM 2399 C C . LYS B 2 58 ? 26.707 7.443 62.414 1.00 110.09 51 LYS B C 1
ATOM 2400 O O . LYS B 2 58 ? 26.816 8.504 63.035 1.00 100.67 51 LYS B O 1
ATOM 2419 N N . MET B 2 59 ? 26.135 7.385 61.206 1.00 124.98 52 MET B N 1
ATOM 2420 C CA . MET B 2 59 ? 25.586 8.596 60.596 1.00 127.99 52 MET B CA 1
ATOM 2421 C C . MET B 2 59 ? 24.410 9.128 61.406 1.00 118.22 52 MET B C 1
ATOM 2422 O O . MET B 2 59 ? 24.314 10.332 61.669 1.00 117.50 52 MET B O 1
ATOM 2436 N N . LEU B 2 60 ? 23.496 8.240 61.808 1.00 98.62 53 LEU B N 1
ATOM 2437 C CA . LEU B 2 60 ? 22.356 8.680 62.602 1.00 106.02 53 LEU B CA 1
ATOM 2438 C C . LEU B 2 60 ? 22.804 9.236 63.941 1.00 109.10 53 LEU B C 1
ATOM 2439 O O . LEU B 2 60 ? 22.277 10.256 64.402 1.00 107.99 53 LEU B O 1
ATOM 2455 N N . THR B 2 61 ? 23.776 8.580 64.580 1.00 94.65 54 THR B N 1
ATOM 2456 C CA . THR B 2 61 ? 24.291 9.081 65.850 1.00 88.43 54 THR B CA 1
ATOM 2457 C C . THR B 2 61 ? 24.916 10.457 65.662 1.00 83.72 54 THR B C 1
ATOM 2458 O O . THR B 2 61 ? 24.685 11.372 66.458 1.00 88.86 54 THR B O 1
ATOM 2469 N N . GLN B 2 62 ? 25.720 10.620 64.613 1.00 90.39 55 GLN B N 1
ATOM 2470 C CA . GLN B 2 62 ? 26.367 11.904 64.380 1.00 87.17 55 GLN B CA 1
ATOM 2471 C C . GLN B 2 62 ? 25.330 12.998 64.157 1.00 79.53 55 GLN B C 1
ATOM 2472 O O . GLN B 2 62 ? 25.458 14.110 64.683 1.00 82.44 55 GLN B O 1
ATOM 2486 N N . GLN B 2 63 ? 24.286 12.702 63.393 1.00 82.10 56 GLN B N 1
ATOM 2487 C CA . GLN B 2 63 ? 23.276 13.727 63.157 1.00 80.15 56 GLN B CA 1
ATOM 2488 C C . GLN B 2 63 ? 22.525 14.065 64.444 1.00 73.06 56 GLN B C 1
ATOM 2489 O O . GLN B 2 63 ? 22.281 15.245 64.730 1.00 69.51 56 GLN B O 1
ATOM 2503 N N . LEU B 2 64 ? 22.163 13.048 65.237 1.00 87.76 57 LEU B N 1
ATOM 2504 C CA . LEU B 2 64 ? 21.481 13.308 66.503 1.00 92.19 57 LEU B CA 1
ATOM 2505 C C . LEU B 2 64 ? 22.363 14.103 67.457 1.00 82.17 57 LEU B C 1
ATOM 2506 O O . LEU B 2 64 ? 21.876 14.978 68.181 1.00 82.54 57 LEU B O 1
ATOM 2522 N N . ARG B 2 65 ? 23.663 13.792 67.493 1.00 80.40 58 ARG B N 1
ATOM 2523 C CA . ARG B 2 65 ? 24.567 14.529 68.362 1.00 85.85 58 ARG B CA 1
ATOM 2524 C C . ARG B 2 65 ? 24.710 15.974 67.901 1.00 82.67 58 ARG B C 1
ATOM 2525 O O . ARG B 2 65 ? 24.744 16.892 68.729 1.00 82.70 58 ARG B O 1
ATOM 2546 N N . GLU B 2 66 ? 24.792 16.203 66.584 1.00 76.64 59 GLU B N 1
ATOM 2547 C CA . GLU B 2 66 ? 24.872 17.577 66.098 1.00 74.77 59 GLU B CA 1
ATOM 2548 C C . GLU B 2 66 ? 23.602 18.344 66.453 1.00 71.80 59 GLU B C 1
ATOM 2549 O O . GLU B 2 66 ? 23.668 19.499 66.892 1.00 72.27 59 GLU B O 1
ATOM 2561 N N . LEU B 2 67 ? 22.436 17.708 66.286 1.00 74.02 60 LEU B N 1
ATOM 2562 C CA . LEU B 2 67 ? 21.184 18.364 66.644 1.00 73.92 60 LEU B CA 1
ATOM 2563 C C . LEU B 2 67 ? 21.120 18.674 68.136 1.00 75.10 60 LEU B C 1
ATOM 2564 O O . LEU B 2 67 ? 20.710 19.771 68.529 1.00 74.96 60 LEU B O 1
ATOM 2580 N N . GLU B 2 68 ? 21.505 17.721 68.987 1.00 76.60 61 GLU B N 1
ATOM 2581 C CA . GLU B 2 68 ? 21.493 17.982 70.424 1.00 82.26 61 GLU B CA 1
ATOM 2582 C C . GLU B 2 68 ? 22.448 19.119 70.777 1.00 82.30 61 GLU B C 1
ATOM 2583 O O . GLU B 2 68 ? 22.175 19.909 71.689 1.00 87.11 61 GLU B O 1
ATOM 2595 N N . SER B 2 69 ? 23.578 19.211 70.066 1.00 79.62 62 SER B N 1
ATOM 2596 C CA . SER B 2 69 ? 24.556 20.258 70.349 1.00 81.02 62 SER B CA 1
ATOM 2597 C C . SER B 2 69 ? 24.027 21.627 69.934 1.00 79.60 62 SER B C 1
ATOM 2598 O O . SER B 2 69 ? 24.235 22.618 70.642 1.00 80.11 62 SER B O 1
ATOM 2606 N N . ASP B 2 70 ? 23.317 21.701 68.812 1.00 86.16 63 ASP B N 1
ATOM 2607 C CA . ASP B 2 70 ? 22.689 22.957 68.413 1.00 84.55 63 ASP B CA 1
ATOM 2608 C C . ASP B 2 70 ? 21.474 23.289 69.268 1.00 86.02 63 ASP B C 1
ATOM 2609 O O . ASP B 2 70 ? 20.943 24.398 69.150 1.00 84.11 63 ASP B O 1
ATOM 2618 N N . GLY B 2 71 ? 21.055 22.371 70.140 1.00 83.45 64 GLY B N 1
ATOM 2619 C CA . GLY B 2 71 ? 19.984 22.633 71.073 1.00 84.20 64 GLY B CA 1
ATOM 2620 C C . GLY B 2 71 ? 18.605 22.429 70.507 1.00 80.93 64 GLY B C 1
ATOM 2621 O O . GLY B 2 71 ? 17.649 23.009 71.018 1.00 80.12 64 GLY B O 1
ATOM 2625 N N . LEU B 2 72 ? 18.470 21.631 69.454 1.00 75.58 65 LEU B N 1
ATOM 2626 C CA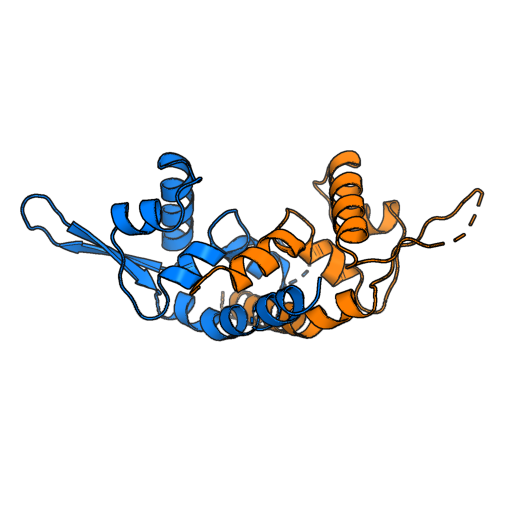 . LEU B 2 72 ? 17.170 21.402 68.834 1.00 74.05 65 LEU B CA 1
ATOM 2627 C C . LEU B 2 72 ? 16.477 20.172 69.382 1.00 77.14 65 LEU B C 1
ATOM 2628 O O . LEU B 2 72 ? 15.250 20.081 69.307 1.00 76.44 65 LEU B O 1
ATOM 2644 N N . ILE B 2 73 ? 17.235 19.217 69.910 1.00 77.48 66 ILE B N 1
ATOM 2645 C CA . ILE B 2 73 ? 16.672 18.031 70.533 1.00 77.35 66 ILE B CA 1
ATOM 2646 C C . ILE B 2 73 ? 17.298 17.858 71.910 1.00 80.04 66 ILE B C 1
ATOM 2647 O O . ILE B 2 73 ? 18.362 18.395 72.219 1.00 78.22 66 ILE B O 1
ATOM 2663 N N . ILE B 2 74 ? 16.597 17.097 72.735 1.00 82.44 67 ILE B N 1
ATOM 2664 C CA . ILE B 2 74 ? 16.978 16.774 74.092 1.00 88.16 67 ILE B CA 1
ATOM 2665 C C . ILE B 2 74 ? 17.267 15.285 74.135 1.00 89.45 67 ILE B C 1
ATOM 2666 O O . ILE B 2 74 ? 16.599 14.493 73.458 1.00 90.79 67 ILE B O 1
ATOM 2682 N N . ARG B 2 75 ? 18.289 14.905 74.914 1.00 102.98 68 ARG B N 1
ATOM 2683 C CA . ARG B 2 75 ? 18.750 13.528 74.972 1.00 99.82 68 ARG B CA 1
ATOM 2684 C C . ARG B 2 75 ? 18.503 12.866 76.316 1.00 100.79 68 ARG B C 1
ATOM 2685 O O . ARG B 2 75 ? 18.651 11.642 76.421 1.00 100.13 68 ARG B O 1
ATOM 2706 N N . VAL B 2 76 ? 18.139 13.627 77.338 1.00 106.49 69 VAL B N 1
ATOM 2707 C CA . VAL B 2 76 ? 17.869 13.056 78.649 1.00 106.75 69 VAL B CA 1
ATOM 2708 C C . VAL B 2 76 ? 16.829 11.936 78.531 1.00 105.46 69 VAL B C 1
ATOM 2709 O O . VAL B 2 76 ? 17.154 10.748 78.674 1.00 103.42 69 VAL B O 1
ATOM 2722 N N . PRO B 2 82 ? 18.693 -1.749 82.647 1.00 93.96 75 PRO B N 1
ATOM 2723 C CA . PRO B 2 82 ? 19.623 -1.543 81.525 1.00 102.98 75 PRO B CA 1
ATOM 2724 C C . PRO B 2 82 ? 19.441 -0.158 80.906 1.00 83.73 75 PRO B C 1
ATOM 2725 O O . PRO B 2 82 ? 18.329 0.148 80.454 1.00 86.15 75 PRO B O 1
ATOM 2736 N N . PRO B 2 83 ? 20.504 0.649 80.894 1.00 92.12 76 PRO B N 1
ATOM 2737 C CA . PRO B 2 83 ? 20.413 2.026 80.385 1.00 81.86 76 PRO B CA 1
ATOM 2738 C C . PRO B 2 83 ? 19.533 2.232 79.166 1.00 98.14 76 PRO B C 1
ATOM 2739 O O . PRO B 2 83 ? 19.670 1.509 78.177 1.00 83.65 76 PRO B O 1
ATOM 2750 N N . LYS B 2 84 ? 18.650 3.238 79.226 1.00 85.68 77 LYS B N 1
ATOM 2751 C CA . LYS B 2 84 ? 17.806 3.667 78.116 1.00 132.71 77 LYS B CA 1
ATOM 2752 C C . LYS B 2 84 ? 18.110 5.121 77.781 1.00 87.51 77 LYS B C 1
ATOM 2753 O O . LYS B 2 84 ? 18.178 5.961 78.684 1.00 112.33 77 LYS B O 1
ATOM 2772 N N . VAL B 2 85 ? 18.276 5.428 76.497 1.00 111.70 78 VAL B N 1
ATOM 2773 C CA . VAL B 2 85 ? 18.360 6.807 76.027 1.00 92.56 78 VAL B CA 1
ATOM 2774 C C . VAL B 2 85 ? 17.218 7.042 75.051 1.00 135.69 78 VAL B C 1
ATOM 2775 O O . VAL B 2 85 ? 17.022 6.253 74.117 1.00 97.02 78 VAL B O 1
ATOM 2788 N N . GLU B 2 86 ? 16.465 8.118 75.274 1.00 125.33 79 GLU B N 1
ATOM 2789 C CA . GLU B 2 86 ? 15.345 8.493 74.420 1.00 123.29 79 GLU B CA 1
ATOM 2790 C C . GLU B 2 86 ? 15.500 9.950 74.006 1.00 119.24 79 GLU B C 1
ATOM 2791 O O . GLU B 2 86 ? 15.979 10.779 74.787 1.00 121.03 79 GLU B O 1
ATOM 2803 N N . TYR B 2 87 ? 15.096 10.253 72.773 1.00 91.78 80 TYR B N 1
ATOM 2804 C CA . TYR B 2 87 ? 15.315 11.559 72.166 1.00 100.93 80 TYR B CA 1
ATOM 2805 C C . TYR B 2 87 ? 13.998 12.323 72.114 1.00 86.94 80 TYR B C 1
ATOM 2806 O O . TYR B 2 87 ? 12.973 11.782 71.684 1.00 96.99 80 TYR B O 1
ATOM 2824 N N . SER B 2 88 ? 14.030 13.573 72.580 1.00 89.05 81 SER B N 1
ATOM 2825 C CA . SER B 2 88 ? 12.887 14.475 72.562 1.00 82.14 81 SER B CA 1
ATOM 2826 C C . SER B 2 88 ? 13.248 15.753 71.813 1.00 86.17 81 SER B C 1
ATOM 2827 O O . SER B 2 88 ? 14.427 16.076 71.614 1.00 80.23 81 SER B O 1
ATOM 2835 N N . LEU B 2 89 ? 12.205 16.485 71.421 1.00 85.71 82 LEU B N 1
ATOM 2836 C CA . LEU B 2 89 ? 12.360 17.841 70.913 1.00 92.35 82 LEU B CA 1
ATOM 2837 C C . LEU B 2 89 ? 12.461 18.820 72.083 1.00 84.35 82 LEU B C 1
ATOM 2838 O O . LEU B 2 89 ? 11.618 18.809 72.987 1.00 88.79 82 LEU B O 1
ATOM 2854 N N . SER B 2 90 ? 13.494 19.664 72.060 1.00 89.45 83 SER B N 1
ATOM 2855 C CA . SER B 2 90 ? 13.541 20.829 72.930 1.00 84.09 83 SER B CA 1
ATOM 2856 C C . SER B 2 90 ? 12.375 21.766 72.609 1.00 80.38 83 SER B C 1
ATOM 2857 O O . SER B 2 90 ? 11.621 21.563 71.651 1.00 71.43 83 SER B O 1
ATOM 2865 N N . ASP B 2 91 ? 12.211 22.805 73.428 1.00 90.08 84 ASP B N 1
ATOM 2866 C CA . ASP B 2 91 ? 11.188 23.803 73.116 1.00 89.47 84 ASP B CA 1
ATOM 2867 C C . ASP B 2 91 ? 11.552 24.552 71.833 1.00 93.25 84 ASP B C 1
ATOM 2868 O O . ASP B 2 91 ? 10.744 24.653 70.891 1.00 83.49 84 ASP B O 1
ATOM 2877 N N . PHE B 2 92 ? 12.789 25.048 71.771 1.00 81.01 85 PHE B N 1
ATOM 2878 C CA . PHE B 2 92 ? 13.296 25.671 70.556 1.00 82.39 85 PHE B CA 1
ATOM 2879 C C . PHE B 2 92 ? 13.251 24.708 69.367 1.00 74.25 85 PHE B C 1
ATOM 2880 O O . PHE B 2 92 ? 13.154 25.144 68.211 1.00 69.65 85 PHE B O 1
ATOM 2897 N N . GLY B 2 93 ? 13.320 23.398 69.630 1.00 65.62 86 GLY B N 1
ATOM 2898 C CA . GLY B 2 93 ? 13.127 22.413 68.581 1.00 64.30 86 GLY B CA 1
ATOM 2899 C C . GLY B 2 93 ? 11.676 22.267 68.161 1.00 59.96 86 GLY B C 1
ATOM 2900 O O . GLY B 2 93 ? 11.396 21.980 66.998 1.00 58.97 86 GLY B O 1
ATOM 2904 N N . LYS B 2 94 ? 10.735 22.458 69.088 1.00 68.98 87 LYS B N 1
ATOM 2905 C CA . LYS B 2 94 ? 9.331 22.503 68.690 1.00 71.16 87 LYS B CA 1
ATOM 2906 C C . LYS B 2 94 ? 9.022 23.752 67.866 1.00 66.77 87 LYS B C 1
ATOM 2907 O O . LYS B 2 94 ? 8.080 23.735 67.060 1.00 70.37 87 LYS B O 1
ATOM 2926 N N . SER B 2 95 ? 9.820 24.816 68.014 1.00 71.56 88 SER B N 1
ATOM 2927 C CA . SER B 2 95 ? 9.600 26.036 67.233 1.00 71.71 88 SER B CA 1
ATOM 2928 C C . SER B 2 95 ? 9.776 25.864 65.723 1.00 70.48 88 SER B C 1
ATOM 2929 O O . SER B 2 95 ? 9.543 26.828 64.983 1.00 70.33 88 SER B O 1
ATOM 2937 N N . ILE B 2 96 ? 10.235 24.708 65.241 1.00 67.47 89 ILE B N 1
ATOM 2938 C CA . ILE B 2 96 ? 10.380 24.517 63.800 1.00 64.18 89 ILE B CA 1
ATOM 2939 C C . ILE B 2 96 ? 9.228 23.720 63.214 1.00 53.58 89 ILE B C 1
ATOM 2940 O O . ILE B 2 96 ? 9.159 23.575 61.980 1.00 48.09 89 ILE B O 1
ATOM 2956 N N . ILE B 2 97 ? 8.330 23.198 64.053 1.00 70.72 90 ILE B N 1
ATOM 2957 C CA . ILE B 2 97 ? 7.302 22.279 63.575 1.00 70.11 90 ILE B CA 1
ATOM 2958 C C . ILE B 2 97 ? 6.449 22.918 62.495 1.00 70.92 90 ILE B C 1
ATOM 2959 O O . ILE B 2 97 ? 6.038 22.214 61.568 1.00 70.78 90 ILE B O 1
ATOM 2975 N N . PRO B 2 98 ? 6.108 24.206 62.550 1.00 67.25 91 PRO B N 1
ATOM 2976 C CA . PRO B 2 98 ? 5.281 24.763 61.465 1.00 66.78 91 PRO B CA 1
ATOM 2977 C C . PRO B 2 98 ? 5.987 24.700 60.120 1.00 61.64 91 PRO B C 1
ATOM 2978 O O . PRO B 2 98 ? 5.361 24.392 59.090 1.00 61.70 91 PRO B O 1
ATOM 2989 N N . ILE B 2 99 ? 7.301 24.955 60.096 1.00 60.41 92 ILE B N 1
ATOM 2990 C CA . ILE B 2 99 ? 8.018 24.811 58.840 1.00 57.09 92 ILE B CA 1
ATOM 2991 C C . ILE B 2 99 ? 7.937 23.374 58.352 1.00 56.18 92 ILE B C 1
ATOM 2992 O O . ILE B 2 99 ? 7.687 23.125 57.162 1.00 56.34 92 ILE B O 1
ATOM 3008 N N . LEU B 2 100 ? 8.112 22.409 59.266 1.00 54.42 93 LEU B N 1
ATOM 3009 C CA . LEU B 2 100 ? 8.017 20.997 58.894 1.00 52.63 93 LEU B CA 1
ATOM 3010 C C . LEU B 2 100 ? 6.616 20.619 58.400 1.00 51.31 93 LEU B C 1
ATOM 3011 O O . LEU B 2 100 ? 6.476 19.816 57.473 1.00 48.74 93 LEU B O 1
ATOM 3027 N N . ASP B 2 101 ? 5.573 21.168 59.019 1.00 46.20 94 ASP B N 1
ATOM 3028 C CA . ASP B 2 101 ? 4.200 20.880 58.576 1.00 51.76 94 ASP B CA 1
ATOM 3029 C C . ASP B 2 101 ? 3.930 21.441 57.190 1.00 47.59 94 ASP B C 1
ATOM 3030 O O . ASP B 2 101 ? 3.295 20.774 56.365 1.00 47.11 94 ASP B O 1
ATOM 3039 N N . SER B 2 102 ? 4.417 22.651 56.903 1.00 54.28 95 SER B N 1
ATOM 3040 C CA . SER B 2 102 ? 4.273 23.187 55.557 1.00 53.51 95 SER B CA 1
ATOM 3041 C C . SER B 2 102 ? 5.110 22.398 54.542 1.00 53.31 95 SER B C 1
ATOM 3042 O O . SER B 2 102 ? 4.645 22.160 53.420 1.00 54.31 95 SER B O 1
ATOM 3050 N N . MET B 2 103 ? 6.328 21.952 54.906 1.00 47.76 96 MET B N 1
ATOM 3051 C CA . MET B 2 103 ? 7.071 21.080 53.991 1.00 46.80 96 MET B CA 1
ATOM 3052 C C . MET B 2 103 ? 6.277 19.814 53.690 1.00 45.77 96 MET B C 1
ATOM 3053 O O . MET B 2 103 ? 6.222 19.349 52.536 1.00 45.21 96 MET B O 1
ATOM 3067 N N . CYS B 2 104 ? 5.637 19.253 54.721 1.00 50.28 97 CYS B N 1
ATOM 3068 C CA . CYS B 2 104 ? 4.788 18.085 54.522 1.00 54.88 97 CYS B CA 1
ATOM 3069 C C . CYS B 2 104 ? 3.620 18.390 53.578 1.00 52.73 97 CYS B C 1
ATOM 3070 O O . CYS B 2 104 ? 3.313 17.592 52.693 1.00 54.22 97 CYS B O 1
ATOM 3078 N N . ASP B 2 105 ? 2.941 19.527 53.767 1.00 59.28 98 ASP B N 1
ATOM 3079 C CA . ASP B 2 105 ? 1.770 19.825 52.936 1.00 61.89 98 ASP B CA 1
ATOM 3080 C C . ASP B 2 105 ? 2.169 20.066 51.486 1.00 54.92 98 ASP B C 1
ATOM 3081 O O . ASP B 2 105 ? 1.473 19.633 50.553 1.00 53.11 98 ASP B O 1
ATOM 3090 N N . TRP B 2 106 ? 3.312 20.712 51.283 1.00 48.99 99 TRP B N 1
ATOM 3091 C CA . TRP B 2 106 ? 3.845 20.910 49.940 1.00 48.04 99 TRP B CA 1
ATOM 3092 C C . TRP B 2 106 ? 4.233 19.583 49.275 1.00 48.27 99 TRP B C 1
ATOM 3093 O O . TRP B 2 106 ? 3.926 19.346 48.089 1.00 47.71 99 TRP B O 1
ATOM 3114 N N . GLY B 2 107 ? 4.859 18.678 50.022 1.00 43.66 100 GLY B N 1
ATOM 3115 C CA . GLY B 2 107 ? 5.170 17.379 49.448 1.00 41.85 100 GLY B CA 1
ATOM 3116 C C . GLY B 2 107 ? 3.929 16.564 49.174 1.00 44.05 100 GLY B C 1
ATOM 3117 O O . GLY B 2 107 ? 3.883 15.782 48.217 1.00 43.61 100 GLY B O 1
ATOM 3121 N N . SER B 2 108 ? 2.896 16.743 49.992 1.00 44.19 101 SER B N 1
ATOM 3122 C CA . SER B 2 108 ? 1.648 16.032 49.748 1.00 47.13 101 SER B CA 1
ATOM 3123 C C . SER B 2 108 ? 0.971 16.540 48.472 1.00 46.92 101 SER B C 1
ATOM 3124 O O . SER B 2 108 ? 0.440 15.745 47.697 1.00 48.04 101 SER B O 1
ATOM 3132 N N . ASP B 2 109 ? 0.964 17.859 48.250 1.00 49.56 102 ASP B N 1
ATOM 3133 C CA . ASP B 2 109 ? 0.469 18.406 46.987 1.00 50.66 102 ASP B CA 1
ATOM 3134 C C . ASP B 2 109 ? 1.208 17.796 45.812 1.00 53.89 102 ASP B C 1
ATOM 3135 O O . ASP B 2 109 ? 0.606 17.442 44.791 1.00 54.43 102 ASP B O 1
ATOM 3144 N N . TYR B 2 110 ? 2.527 17.705 45.932 1.00 49.94 103 TYR B N 1
ATOM 3145 C CA . TYR B 2 110 ? 3.323 17.187 44.830 1.00 49.62 103 TYR B CA 1
ATOM 3146 C C . TYR B 2 110 ? 2.953 15.744 44.524 1.00 53.15 103 TYR B C 1
ATOM 3147 O O . TYR B 2 110 ? 2.745 15.378 43.364 1.00 51.07 103 TYR B O 1
ATOM 3165 N N . LEU B 2 111 ? 2.870 14.905 45.564 1.00 46.15 104 LEU B N 1
ATOM 3166 C CA . LEU B 2 111 ? 2.571 13.485 45.358 1.00 50.47 104 LEU B CA 1
ATOM 3167 C C . LEU B 2 111 ? 1.139 13.268 44.882 1.00 51.43 104 LEU B C 1
ATOM 3168 O O . LEU B 2 111 ? 0.889 12.407 44.033 1.00 53.29 104 LEU B O 1
ATOM 3184 N N . GLU B 2 112 ? 0.170 13.986 45.453 1.00 65.81 105 GLU B N 1
ATOM 3185 C CA . GLU B 2 112 ? -1.217 13.784 45.034 1.00 71.62 105 GLU B CA 1
ATOM 3186 C C . GLU B 2 112 ? -1.465 14.293 43.622 1.00 77.97 105 GLU B C 1
ATOM 3187 O O . GLU B 2 112 ? -2.415 13.853 42.988 1.00 73.39 105 GLU B O 1
ATOM 3199 N N . SER B 2 113 ? -0.623 15.194 43.123 1.00 63.12 106 SER B N 1
ATOM 3200 C CA . SER B 2 113 ? -0.722 15.743 41.783 1.00 61.72 106 SER B CA 1
ATOM 3201 C C . SER B 2 113 ? 0.055 14.942 40.741 1.00 67.94 106 SER B C 1
ATOM 3202 O O . SER B 2 113 ? 0.018 15.303 39.563 1.00 58.02 106 SER B O 1
ATOM 3210 N N . LEU B 2 114 ? 0.750 13.874 41.124 1.00 80.82 107 LEU B N 1
ATOM 3211 C CA . LEU B 2 114 ? 1.561 13.137 40.155 1.00 84.62 107 LEU B CA 1
ATOM 3212 C C . LEU B 2 114 ? 0.705 12.466 39.094 1.00 90.03 107 LEU B C 1
ATOM 3213 O O . LEU B 2 114 ? -0.189 11.665 39.390 1.00 94.55 107 LEU B O 1
#